Protein AF-A0A5D2FLU4-F1 (afdb_monomer)

Sequence (239 aa):
MEDLMKLFETESYKAWAALELEEEKQVKGAEITMQQAEDYFDSVIETAVDEFRRFEEEMEREAKAELSGVDDTAEKVKKIGDLMEKGANIASKLYVEAAMKSAEEMGLLSIIQKIKRKEKEMRILMVLDNSGKTTIVLKINGEDTSVISPTLGFNIKTITYQKYTLNIWDVGGQRTIRSYWRNYFEQTDGLVWVVDSSDLRRLDDCKMELDTLLKEERLSRASLLILANKQDIKGAYTS

Secondary structure (DSSP, 8-state):
-HHHHHHHHHHHHHHHHHHHHHHHHHHHHHHHHHHHHHHHHHHHHHHHHHHHHHHHHHHHHHHHHHGGG-S-HHHHHHHHHHHHHHHHHHHHHHHHHHHHHHHHHTTHHHHHHHHHHHTTEEEEEEE-SSS-HHHHHHHHTT---SS-PPPSSEEEEEEEETTEEEEEEEE---GGGGGGGGGG-TT-SEEEEEEETT-GGGHHHHHHHHHHHHT-GGGTTSEEEEEEE-TTSTTPPP-

Foldseek 3Di:
DVVVVVVVVVVVVVVVVVVVVVVVVVVVVLVVLVVVLVVVLVVLVVVLVVVLVVVVVVLVVVLVVVCVDDPPNPVSVVVSVVVVVVSVVVSVVVSVVVSVVSCVVSCVVVSVLVVCVVQQEAEEEEEAPPLCQVVVLCVLVVHDDPDDDQDDAWDWDWDDDPSHTYTYIGGGHPPVCVVCVVVRLARHQAYEYGDAQQCPVCVVVSVVSVVVVCPDPSCVNHHYDYHQPPPVDPNRDDD

Radius of gyration: 27.49 Å; Cα contacts (8 Å, |Δi|>4): 225; chains: 1; bounding box: 71×43×82 Å

Structure (mmCIF, N/CA/C/O backbone):
data_AF-A0A5D2FLU4-F1
#
_entry.id   AF-A0A5D2FLU4-F1
#
loop_
_atom_site.group_PDB
_atom_site.id
_atom_site.type_symbol
_atom_site.label_atom_id
_atom_site.label_alt_id
_atom_site.label_comp_id
_atom_site.label_asym_id
_atom_site.label_entity_id
_atom_site.label_seq_id
_atom_site.pdbx_PDB_ins_code
_atom_site.Cartn_x
_atom_site.Cartn_y
_atom_site.Cartn_z
_atom_site.occupancy
_atom_site.B_iso_or_equiv
_atom_site.auth_seq_id
_atom_site.auth_comp_id
_atom_site.auth_asym_id
_atom_site.auth_atom_id
_atom_site.pdbx_PDB_model_num
ATOM 1 N N . MET A 1 1 ? -43.628 24.025 -21.679 1.00 46.31 1 MET A N 1
ATOM 2 C CA . MET A 1 1 ? -42.237 23.527 -21.798 1.00 46.31 1 MET A CA 1
ATOM 3 C C . MET A 1 1 ? -41.359 24.162 -20.720 1.00 46.31 1 MET A C 1
ATOM 5 O O . MET A 1 1 ? -40.704 23.420 -20.007 1.00 46.31 1 MET A O 1
ATOM 9 N N . GLU A 1 2 ? -41.436 25.483 -20.510 1.00 45.19 2 GLU A N 1
ATOM 10 C CA . GLU A 1 2 ? -40.795 26.182 -19.374 1.00 45.19 2 GLU A CA 1
ATOM 11 C C . GLU A 1 2 ? -41.229 25.684 -17.987 1.00 45.19 2 GLU A C 1
ATOM 13 O O . GLU A 1 2 ? -40.371 25.420 -17.152 1.00 45.19 2 GLU A O 1
ATOM 18 N N . ASP A 1 3 ? -42.527 25.476 -17.740 1.00 44.28 3 ASP A N 1
ATOM 19 C CA . ASP A 1 3 ? -43.000 24.998 -16.424 1.00 44.28 3 ASP A CA 1
ATOM 20 C C . ASP A 1 3 ? -42.510 23.582 -16.087 1.00 44.28 3 ASP A C 1
ATOM 22 O O . ASP A 1 3 ? -42.265 23.252 -14.931 1.00 44.28 3 ASP A O 1
ATOM 26 N N . LEU A 1 4 ? -42.307 22.757 -17.116 1.00 35.59 4 LEU A N 1
ATOM 27 C CA . LEU A 1 4 ? -41.780 21.397 -16.999 1.00 35.59 4 LEU A CA 1
ATOM 28 C C . LEU A 1 4 ? -40.272 21.403 -16.702 1.00 35.59 4 LEU A C 1
ATOM 30 O O . LEU A 1 4 ? -39.806 20.584 -15.916 1.00 35.59 4 LEU A O 1
ATOM 34 N N . MET A 1 5 ? -39.524 22.358 -17.270 1.00 37.06 5 MET A N 1
ATOM 35 C CA . MET A 1 5 ? -38.108 22.569 -16.944 1.00 37.06 5 MET A CA 1
ATOM 36 C C . MET A 1 5 ? -37.920 23.106 -15.522 1.00 37.06 5 MET A C 1
ATOM 38 O O . MET A 1 5 ? -37.097 22.570 -14.784 1.00 37.06 5 MET A O 1
ATOM 42 N N . LYS A 1 6 ? -38.742 24.070 -15.086 1.00 43.22 6 LYS A N 1
ATOM 43 C CA . LYS A 1 6 ? -38.716 24.568 -13.698 1.00 43.22 6 LYS A CA 1
ATOM 44 C C . LYS A 1 6 ? -39.024 23.472 -12.681 1.00 43.22 6 LYS A C 1
ATOM 46 O O . LYS A 1 6 ? -38.393 23.416 -11.627 1.00 43.22 6 LYS A O 1
ATOM 51 N N . LEU A 1 7 ? -39.970 22.583 -12.990 1.00 43.53 7 LEU A N 1
ATOM 52 C CA . LEU A 1 7 ? -40.288 21.442 -12.131 1.00 43.53 7 LEU A CA 1
ATOM 53 C C . LEU A 1 7 ? -39.091 20.482 -12.010 1.00 43.53 7 LEU A C 1
ATOM 55 O O . LEU A 1 7 ? -38.769 20.046 -10.909 1.00 43.53 7 LEU A O 1
ATOM 59 N N . PHE A 1 8 ? -38.401 20.202 -13.120 1.00 40.06 8 PHE A N 1
ATOM 60 C CA . PHE A 1 8 ? -37.240 19.309 -13.142 1.00 40.06 8 PHE A CA 1
ATOM 61 C C . PHE A 1 8 ? -36.044 19.884 -12.368 1.00 40.06 8 PHE A C 1
ATOM 63 O O . PHE A 1 8 ? -35.400 19.165 -11.604 1.00 40.06 8 PHE A O 1
ATOM 70 N N . GLU A 1 9 ? -35.779 21.185 -12.501 1.00 43.97 9 GLU A N 1
ATOM 71 C CA . GLU A 1 9 ? -34.763 21.884 -11.703 1.00 43.97 9 GLU A CA 1
ATOM 72 C C . GLU A 1 9 ? -35.108 21.845 -10.211 1.00 43.97 9 GLU A C 1
ATOM 74 O O . GLU A 1 9 ? -34.267 21.486 -9.391 1.00 43.97 9 GLU A O 1
ATOM 79 N N . THR A 1 10 ? -36.361 22.129 -9.851 1.00 54.12 10 THR A N 1
ATOM 80 C CA . THR A 1 10 ? -36.798 22.154 -8.446 1.00 54.12 10 THR A CA 1
ATOM 81 C C . THR A 1 10 ? -36.685 20.778 -7.784 1.00 54.12 10 THR A C 1
ATOM 83 O O . THR A 1 10 ? -36.217 20.675 -6.651 1.00 54.12 10 THR A O 1
ATOM 86 N N . GLU A 1 11 ? -37.077 19.710 -8.479 1.00 50.94 11 GLU A N 1
ATOM 87 C CA . GLU A 1 11 ? -36.938 18.339 -7.971 1.00 50.94 11 GLU A CA 1
ATOM 88 C C . GLU A 1 11 ? -35.467 17.903 -7.884 1.00 50.94 11 GLU A C 1
ATOM 90 O O . GLU A 1 11 ? -35.075 17.245 -6.921 1.00 50.94 11 GLU A O 1
ATOM 95 N N . SER A 1 12 ? -34.622 18.354 -8.815 1.00 49.69 12 SER A N 1
ATOM 96 C CA . SER A 1 12 ? -33.173 18.110 -8.765 1.00 49.69 12 SER A CA 1
ATOM 97 C C . SER A 1 12 ? -32.514 18.808 -7.568 1.00 49.69 12 SER A C 1
ATOM 99 O O . SER A 1 12 ? -31.711 18.196 -6.865 1.00 49.69 12 SER A O 1
ATOM 101 N N . TYR A 1 13 ? -32.893 20.058 -7.276 1.00 51.53 13 TYR A N 1
ATOM 102 C CA . TYR A 1 13 ? -32.408 20.791 -6.100 1.00 51.53 13 TYR A CA 1
ATOM 103 C C . TYR A 1 13 ? -32.884 20.176 -4.783 1.00 51.53 13 TYR A C 1
ATOM 105 O O . TYR A 1 13 ? -32.105 20.091 -3.837 1.00 51.53 13 TYR A O 1
ATOM 113 N N . LYS A 1 14 ? -34.133 19.700 -4.709 1.00 56.12 14 LYS A N 1
ATOM 114 C CA . LYS A 1 14 ? -34.630 18.977 -3.526 1.00 56.12 14 LYS A CA 1
ATOM 115 C C . LYS A 1 14 ? -33.883 17.664 -3.305 1.00 56.12 14 LYS A C 1
ATOM 117 O O . LYS A 1 14 ? -33.557 17.350 -2.165 1.00 56.12 14 LYS A O 1
ATOM 122 N N . ALA A 1 15 ? -33.601 16.917 -4.373 1.00 54.41 15 ALA A N 1
ATOM 123 C CA . ALA A 1 15 ? -32.822 15.686 -4.292 1.00 54.41 15 ALA A CA 1
ATOM 124 C C . ALA A 1 15 ? -31.383 15.957 -3.824 1.00 54.41 15 ALA A C 1
ATOM 126 O O . ALA A 1 15 ? -30.875 15.241 -2.964 1.00 54.41 15 ALA A O 1
ATOM 127 N N . TRP A 1 16 ? -30.755 17.021 -4.332 1.00 64.38 16 TRP A N 1
ATOM 128 C CA . TRP A 1 16 ? -29.429 17.459 -3.896 1.00 64.38 16 TRP A CA 1
ATOM 129 C C . TRP A 1 16 ? -29.413 17.904 -2.424 1.00 64.38 16 TRP A C 1
ATOM 131 O O . TRP A 1 16 ? -28.587 17.421 -1.659 1.00 64.38 16 TRP A O 1
ATOM 141 N N . ALA A 1 17 ? -30.373 18.726 -1.995 1.00 54.03 17 ALA A N 1
ATOM 142 C CA . ALA A 1 17 ? -30.476 19.170 -0.604 1.00 54.03 17 ALA A CA 1
ATOM 143 C C . ALA A 1 17 ? -30.778 18.011 0.364 1.00 54.03 17 ALA A C 1
ATOM 145 O O . ALA A 1 17 ? -30.296 17.999 1.493 1.00 54.03 17 ALA A O 1
ATOM 146 N N . ALA A 1 18 ? -31.564 17.016 -0.062 1.00 63.22 18 ALA A N 1
ATOM 147 C CA . ALA A 1 18 ? -31.812 15.811 0.727 1.00 63.22 18 ALA A CA 1
ATOM 148 C C . ALA A 1 18 ? -30.540 14.962 0.889 1.00 63.22 18 ALA A C 1
ATOM 150 O O . ALA A 1 18 ? -30.271 14.492 1.993 1.00 63.22 18 ALA A O 1
ATOM 151 N N . LEU A 1 19 ? -29.750 14.820 -0.182 1.00 61.25 19 LEU A N 1
ATOM 152 C CA . LEU A 1 19 ? -28.436 14.172 -0.151 1.00 61.25 19 LEU A CA 1
ATOM 153 C C . LEU A 1 19 ? -27.467 14.903 0.788 1.00 61.25 19 LEU A C 1
ATOM 155 O O . LEU A 1 19 ? -26.829 14.258 1.611 1.00 61.25 19 LEU A O 1
ATOM 159 N N . GLU A 1 20 ? -27.399 16.231 0.719 1.00 58.41 20 GLU A N 1
ATOM 160 C CA . GLU A 1 20 ? -26.521 17.050 1.568 1.00 58.41 20 GLU A CA 1
ATOM 161 C C . GLU A 1 20 ? -26.928 16.977 3.054 1.00 58.41 20 GLU A C 1
ATOM 163 O O . GLU A 1 20 ? -26.089 16.809 3.939 1.00 58.41 20 GLU A O 1
ATOM 168 N N . LEU A 1 21 ? -28.233 16.983 3.345 1.00 65.81 21 LEU A N 1
ATOM 169 C CA . LEU A 1 21 ? -28.754 16.807 4.704 1.00 65.81 21 LEU A CA 1
ATOM 170 C C . LEU A 1 21 ? -28.481 15.396 5.259 1.00 65.81 21 LEU A C 1
ATOM 172 O O . LEU A 1 21 ? -28.250 15.212 6.458 1.00 65.81 21 LEU A O 1
ATOM 176 N N . GLU A 1 22 ? -28.544 14.375 4.405 1.00 67.62 22 GLU A N 1
ATOM 177 C CA . GLU A 1 22 ? -28.181 13.003 4.762 1.00 67.62 22 GLU A CA 1
ATOM 178 C C . GLU A 1 22 ? -26.666 12.873 4.984 1.00 67.62 22 GLU A C 1
ATOM 180 O O . GLU A 1 22 ? -26.233 12.201 5.925 1.00 67.62 22 GLU A O 1
ATOM 185 N N . GLU A 1 23 ? -25.859 13.593 4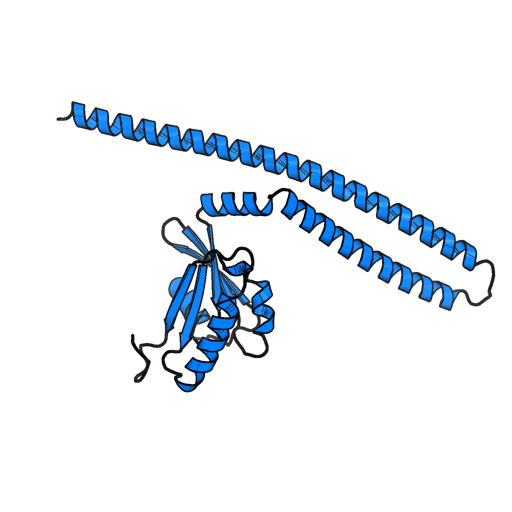.201 1.00 57.50 23 GLU A N 1
ATOM 186 C CA . GLU A 1 23 ? -24.419 13.708 4.402 1.00 57.50 23 GLU A CA 1
ATOM 187 C C . GLU A 1 23 ? -24.080 14.352 5.749 1.00 57.50 23 GLU A C 1
ATOM 189 O O . GLU A 1 23 ? -23.295 13.755 6.491 1.00 57.50 23 GLU A O 1
ATOM 194 N N . GLU A 1 24 ? -24.700 15.480 6.109 1.00 61.94 24 GLU A N 1
ATOM 195 C CA . GLU A 1 24 ? -24.499 16.148 7.405 1.00 61.94 24 GLU A CA 1
ATOM 196 C C . GLU A 1 24 ? -24.866 15.248 8.589 1.00 61.94 24 GLU A C 1
ATOM 198 O O . GLU A 1 24 ? -24.135 15.179 9.581 1.00 61.94 24 GLU A O 1
ATOM 203 N N . LYS A 1 25 ? -25.991 14.526 8.503 1.00 70.06 25 LYS A N 1
ATOM 204 C CA . LYS A 1 25 ? -26.409 13.591 9.561 1.00 70.06 25 LYS A CA 1
ATOM 205 C C . LYS A 1 25 ? -25.410 12.456 9.742 1.00 70.06 25 LYS A C 1
ATOM 207 O O . LYS A 1 25 ? -25.127 12.065 10.873 1.00 70.06 25 LYS A O 1
ATOM 212 N N . GLN A 1 26 ? -24.867 11.937 8.645 1.00 57.12 26 GLN A N 1
ATOM 213 C CA . GLN A 1 26 ? -23.834 10.909 8.706 1.00 57.12 26 GLN A CA 1
ATOM 214 C C . GLN A 1 26 ? -22.512 11.443 9.266 1.00 57.12 26 GLN A C 1
ATOM 216 O O . GLN A 1 26 ? -21.862 10.722 10.018 1.00 57.12 26 GLN A O 1
ATOM 221 N N . VAL A 1 27 ? -22.120 12.678 8.929 1.00 53.47 27 VAL A N 1
ATOM 222 C CA . VAL A 1 27 ? -20.912 13.320 9.482 1.00 53.47 27 VAL A CA 1
ATOM 223 C C . VAL A 1 27 ? -21.054 13.503 10.990 1.00 53.47 27 VAL A C 1
ATOM 225 O O . VAL A 1 27 ? -20.210 13.013 11.730 1.00 53.47 27 VAL A O 1
ATOM 228 N N . LYS A 1 28 ? -22.171 14.066 11.464 1.00 64.06 28 LYS A N 1
ATOM 229 C CA . LYS A 1 28 ? -22.439 14.198 12.908 1.00 64.06 28 LYS A CA 1
ATOM 230 C C . LYS A 1 28 ? -22.475 12.852 13.629 1.00 64.06 28 LYS A C 1
ATOM 232 O O . LYS A 1 28 ? -21.981 12.730 14.744 1.00 64.06 28 LYS A O 1
ATOM 237 N N . GLY A 1 29 ? -23.049 11.825 13.002 1.00 63.09 29 GLY A N 1
ATOM 238 C CA . GLY A 1 29 ? -23.025 10.466 13.546 1.00 63.09 29 GLY A CA 1
ATOM 239 C C . GLY A 1 29 ? -21.603 9.910 13.676 1.00 63.09 29 GLY A C 1
ATOM 240 O O . GLY A 1 29 ? -21.279 9.272 14.678 1.00 63.09 29 GLY A O 1
ATOM 241 N N . ALA A 1 30 ? -20.741 10.181 12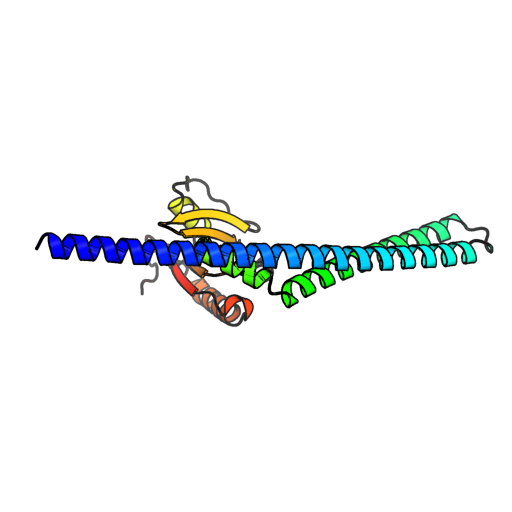.694 1.00 51.16 30 ALA A N 1
ATOM 242 C CA . ALA A 1 30 ? -19.337 9.787 12.728 1.00 51.16 30 ALA A CA 1
ATOM 243 C C . ALA A 1 30 ? -18.543 10.561 13.792 1.00 51.16 30 ALA A C 1
ATOM 245 O O . ALA A 1 30 ? -17.788 9.932 14.524 1.00 51.16 30 ALA A O 1
ATOM 246 N N . GLU A 1 31 ? -18.768 11.870 13.940 1.00 55.91 31 GLU A N 1
ATOM 247 C CA . GLU A 1 31 ? -18.153 12.702 14.989 1.00 55.91 31 GLU A CA 1
ATOM 248 C C . GLU A 1 31 ? -18.496 12.188 16.392 1.00 55.91 31 GLU A C 1
ATOM 250 O O . GLU A 1 31 ? -17.606 11.997 17.213 1.00 55.91 31 GLU A O 1
ATOM 255 N N . ILE A 1 32 ? -19.771 11.874 16.653 1.00 67.12 32 ILE A N 1
ATOM 256 C CA . ILE A 1 32 ? -20.202 11.297 17.939 1.00 67.12 32 ILE A CA 1
ATOM 257 C C . ILE A 1 32 ? -19.525 9.945 18.186 1.00 67.12 32 ILE A C 1
ATOM 259 O O . ILE A 1 32 ? -19.081 9.667 19.296 1.00 67.12 32 ILE A O 1
ATOM 263 N N . THR A 1 33 ? -19.430 9.106 17.152 1.00 60.25 33 THR A N 1
ATOM 264 C CA . THR A 1 33 ? -18.782 7.793 17.271 1.00 60.25 33 THR A CA 1
ATOM 265 C C . THR A 1 33 ? -17.275 7.931 17.513 1.00 60.25 33 THR A C 1
ATOM 267 O O . THR A 1 33 ? -16.711 7.159 18.281 1.00 60.25 33 THR A O 1
ATOM 270 N N . MET A 1 34 ? -16.622 8.921 16.893 1.00 51.69 34 MET A N 1
ATOM 271 C CA . MET A 1 34 ? -15.213 9.238 17.139 1.00 51.69 34 MET A CA 1
ATOM 272 C C . MET A 1 34 ? -14.992 9.732 18.567 1.00 51.69 34 MET A C 1
ATOM 274 O O . MET A 1 34 ? -14.084 9.233 19.220 1.00 51.69 34 MET A O 1
ATOM 278 N N . GLN A 1 35 ? -15.851 10.620 19.075 1.00 65.62 35 GLN A N 1
ATOM 279 C CA . GLN A 1 35 ? -15.750 11.109 20.451 1.00 65.62 35 GLN A CA 1
ATOM 280 C C . GLN A 1 35 ? -15.905 9.973 21.469 1.00 65.62 35 GLN A C 1
ATOM 282 O O . GLN A 1 35 ? -15.102 9.840 22.382 1.00 65.62 35 GLN A O 1
ATOM 287 N N . GLN A 1 36 ? -16.898 9.099 21.279 1.00 64.12 36 GLN A N 1
ATOM 288 C CA . GLN A 1 36 ? -17.090 7.931 22.146 1.00 64.12 36 GLN A CA 1
ATOM 289 C C . GLN A 1 36 ? -15.895 6.977 22.118 1.00 64.12 36 GLN A C 1
ATOM 291 O O . GLN A 1 36 ? -15.609 6.312 23.113 1.00 64.12 36 GLN A O 1
ATOM 296 N N . ALA A 1 37 ? -15.213 6.887 20.978 1.00 53.56 37 ALA A N 1
ATOM 297 C CA . ALA A 1 37 ? -14.016 6.083 20.876 1.00 53.56 37 ALA A CA 1
ATOM 298 C C . ALA A 1 37 ? -12.816 6.744 21.561 1.00 53.56 37 ALA A C 1
ATOM 300 O O . ALA A 1 37 ? -12.091 6.038 22.250 1.00 53.56 37 ALA A O 1
ATOM 301 N N . GLU A 1 38 ? -12.622 8.060 21.421 1.00 55.12 38 GLU A N 1
ATOM 302 C CA . GLU A 1 38 ? -11.607 8.811 22.178 1.00 55.12 38 GLU A CA 1
ATOM 303 C C . GLU A 1 38 ? -11.789 8.617 23.686 1.00 55.12 38 GLU A C 1
ATOM 305 O O . GLU A 1 38 ? -10.848 8.202 24.358 1.00 55.12 38 GLU A O 1
ATOM 310 N N . ASP A 1 39 ? -13.015 8.779 24.190 1.00 67.75 39 ASP A N 1
ATOM 311 C CA . ASP A 1 39 ? -13.325 8.599 25.612 1.00 67.75 39 ASP A CA 1
ATOM 312 C C . ASP A 1 39 ? -12.995 7.171 26.097 1.00 67.75 39 ASP A C 1
ATOM 314 O O . ASP A 1 39 ? -12.497 6.963 27.206 1.00 67.75 39 ASP A O 1
ATOM 318 N N . TYR A 1 40 ? -13.253 6.159 25.262 1.00 62.75 40 TYR A N 1
ATOM 319 C CA . TYR A 1 40 ? -12.884 4.782 25.579 1.00 62.75 40 TYR A CA 1
ATOM 320 C C . TYR A 1 40 ? -11.368 4.561 25.538 1.00 62.75 40 TYR A C 1
ATOM 322 O O . TYR A 1 40 ? -10.827 3.870 26.405 1.00 62.75 40 TYR A O 1
ATOM 330 N N . PHE A 1 41 ? -10.673 5.119 24.541 1.00 54.56 41 PHE A N 1
ATOM 331 C CA . PHE A 1 41 ? -9.218 5.025 24.456 1.00 54.56 41 PHE A CA 1
ATOM 332 C C . PHE A 1 41 ? -8.572 5.627 25.693 1.00 54.56 41 PHE A C 1
ATOM 334 O O . PHE A 1 41 ? -7.752 4.952 26.309 1.00 54.56 41 PHE A O 1
ATOM 341 N N . ASP A 1 42 ? -8.986 6.823 26.100 1.00 58.72 42 ASP A N 1
ATOM 342 C CA . ASP A 1 42 ? -8.472 7.477 27.302 1.00 58.72 42 ASP A CA 1
ATOM 343 C C . ASP A 1 42 ? -8.664 6.596 28.548 1.00 58.72 42 ASP A C 1
ATOM 345 O O . ASP A 1 42 ? -7.736 6.441 29.343 1.00 58.72 42 ASP A O 1
ATOM 349 N N . SER A 1 43 ? -9.807 5.910 28.671 1.00 67.88 43 SER A N 1
ATOM 350 C CA . SER A 1 43 ? -10.068 4.974 29.774 1.00 67.88 43 SER A CA 1
ATOM 351 C C . SER A 1 43 ? -9.154 3.737 29.769 1.00 67.88 43 SER A C 1
ATOM 353 O O . SER A 1 43 ? -8.664 3.312 30.823 1.00 67.88 43 SER A O 1
ATOM 355 N N . VAL A 1 44 ? -8.897 3.141 28.600 1.00 55.97 44 VAL A N 1
ATOM 356 C CA . VAL A 1 44 ? -7.981 1.991 28.477 1.00 55.97 44 VAL A CA 1
ATOM 357 C C . VAL A 1 44 ? -6.539 2.404 28.751 1.00 55.97 44 VAL A C 1
ATOM 359 O O . VAL A 1 44 ? -5.810 1.685 29.436 1.00 55.97 44 VAL A O 1
ATOM 362 N N . ILE A 1 45 ? -6.144 3.573 28.246 1.00 54.06 45 ILE A N 1
ATOM 363 C CA . ILE A 1 45 ? -4.838 4.189 28.479 1.00 54.06 45 ILE A CA 1
ATOM 364 C C . ILE A 1 45 ? -4.613 4.392 29.980 1.00 54.06 45 ILE A C 1
ATOM 366 O O . ILE A 1 45 ? -3.596 3.947 30.513 1.00 54.06 45 ILE A O 1
ATOM 370 N N . GLU A 1 46 ? -5.580 4.993 30.671 1.00 67.31 46 GLU A N 1
ATOM 371 C CA . GLU A 1 46 ? -5.517 5.228 32.114 1.00 67.31 46 GLU A CA 1
ATOM 372 C C . GLU A 1 46 ? -5.381 3.912 32.894 1.00 67.31 46 GLU A C 1
ATOM 374 O O . GLU A 1 46 ? -4.494 3.777 33.739 1.00 67.31 46 GLU A O 1
ATOM 379 N N . THR A 1 47 ? -6.177 2.899 32.536 1.00 65.12 47 THR A N 1
ATOM 380 C CA . THR A 1 47 ? -6.132 1.574 33.177 1.00 65.12 47 THR A CA 1
ATOM 381 C C . THR A 1 47 ? -4.761 0.912 33.028 1.00 65.12 47 THR A C 1
ATOM 383 O O . THR A 1 47 ? -4.200 0.403 33.999 1.00 65.12 47 THR A O 1
ATOM 386 N N . ALA A 1 48 ? -4.189 0.932 31.826 1.00 54.16 48 ALA A N 1
ATOM 387 C CA . ALA A 1 48 ? -2.914 0.275 31.566 1.00 54.16 48 ALA A CA 1
ATOM 388 C C . ALA A 1 48 ? -1.719 1.035 32.176 1.00 54.16 48 ALA A C 1
ATOM 390 O O . ALA A 1 48 ? -0.757 0.411 32.629 1.00 54.16 48 ALA A O 1
ATOM 391 N N . VAL A 1 49 ? -1.786 2.370 32.256 1.00 61.75 49 VAL A N 1
ATOM 392 C CA . VAL A 1 49 ? -0.806 3.185 32.999 1.00 61.75 49 VAL A CA 1
ATOM 393 C C . VAL A 1 49 ? -0.839 2.851 34.493 1.00 61.75 49 VAL A C 1
ATOM 395 O O . VAL A 1 49 ? 0.215 2.729 35.122 1.00 61.75 49 VAL A O 1
ATOM 398 N N . ASP A 1 50 ? -2.028 2.665 35.063 1.00 70.38 50 ASP A N 1
ATOM 399 C CA . ASP A 1 50 ? -2.187 2.297 36.470 1.00 70.38 50 ASP A CA 1
ATOM 400 C C . ASP A 1 50 ? -1.681 0.881 36.777 1.00 70.38 50 ASP A C 1
ATOM 402 O O . ASP A 1 50 ? -1.035 0.670 37.808 1.00 70.38 50 ASP A O 1
ATOM 406 N N . GLU A 1 51 ? -1.922 -0.090 35.893 1.00 62.78 51 GLU A N 1
ATOM 407 C CA . GLU A 1 51 ? -1.358 -1.440 36.019 1.00 62.78 51 GLU A CA 1
ATOM 408 C C . GLU A 1 51 ? 0.173 -1.427 35.963 1.00 62.78 51 GLU A C 1
ATOM 410 O O . GLU A 1 51 ? 0.828 -2.084 36.777 1.00 62.78 51 GLU A O 1
ATOM 415 N N . PHE A 1 52 ? 0.752 -0.633 35.060 1.00 59.88 52 PHE A N 1
ATOM 416 C CA . PHE A 1 52 ? 2.201 -0.502 34.949 1.00 59.88 52 PHE A CA 1
ATOM 417 C C . PHE A 1 52 ? 2.823 0.120 36.202 1.00 59.88 52 PHE A C 1
ATOM 419 O O . PHE A 1 52 ? 3.802 -0.406 36.730 1.00 59.88 52 PHE A O 1
ATOM 426 N N . ARG A 1 53 ? 2.211 1.184 36.737 1.00 68.94 53 ARG A N 1
ATOM 427 C CA . ARG A 1 53 ? 2.668 1.819 37.982 1.00 68.94 53 ARG A CA 1
ATOM 428 C C . ARG A 1 53 ? 2.707 0.819 39.142 1.00 68.94 53 ARG A C 1
ATOM 430 O O . ARG A 1 53 ? 3.678 0.780 39.890 1.00 68.94 53 ARG A O 1
ATOM 437 N N . ARG A 1 54 ? 1.676 -0.024 39.276 1.00 71.38 54 ARG A N 1
ATOM 438 C CA . ARG A 1 54 ? 1.624 -1.063 40.324 1.00 71.38 54 ARG A CA 1
ATOM 439 C C . ARG A 1 54 ? 2.734 -2.098 40.168 1.00 71.38 54 ARG A C 1
ATOM 441 O O . ARG A 1 54 ? 3.314 -2.519 41.166 1.00 71.38 54 ARG A O 1
ATOM 448 N N . PHE A 1 55 ? 3.031 -2.488 38.933 1.00 66.19 55 PHE A N 1
ATOM 449 C CA . PHE A 1 55 ? 4.117 -3.415 38.634 1.00 66.19 55 PHE A CA 1
ATOM 450 C C . PHE A 1 55 ? 5.494 -2.825 38.988 1.00 66.19 55 PHE A C 1
ATOM 452 O O . PHE A 1 55 ? 6.312 -3.513 39.599 1.00 66.19 55 PHE A O 1
ATOM 459 N N . GLU A 1 56 ? 5.743 -1.548 38.673 1.00 61.44 56 GLU A N 1
ATOM 460 C CA . GLU A 1 56 ? 6.980 -0.855 39.070 1.00 61.44 56 GLU A CA 1
ATOM 461 C C . GLU A 1 56 ? 7.153 -0.816 40.596 1.00 61.44 56 GLU A C 1
ATOM 463 O O . GLU A 1 56 ? 8.220 -1.161 41.110 1.00 61.44 56 GLU A O 1
ATOM 468 N N . GLU A 1 57 ? 6.092 -0.471 41.334 1.00 73.50 57 GLU A N 1
ATOM 469 C CA . GLU A 1 57 ? 6.110 -0.425 42.802 1.00 73.50 57 GLU A CA 1
ATOM 470 C C . GLU A 1 57 ? 6.395 -1.797 43.443 1.00 73.50 57 GLU A C 1
ATOM 472 O O . GLU A 1 57 ? 7.055 -1.881 44.486 1.00 73.50 57 GLU A O 1
ATOM 477 N N . GLU A 1 58 ? 5.892 -2.883 42.850 1.00 69.75 58 GLU A N 1
ATOM 478 C CA . GLU A 1 58 ? 6.138 -4.253 43.312 1.00 69.75 58 GLU A CA 1
ATOM 479 C C . GLU A 1 58 ? 7.591 -4.677 43.063 1.00 69.75 58 GLU A C 1
ATOM 481 O O . GLU A 1 58 ? 8.263 -5.156 43.980 1.00 69.75 58 GLU A O 1
ATOM 486 N N . MET A 1 59 ? 8.113 -4.390 41.871 1.00 62.81 59 MET A N 1
ATOM 487 C CA . MET A 1 59 ? 9.502 -4.663 41.496 1.00 62.81 59 MET A CA 1
ATOM 488 C C . MET A 1 59 ? 10.513 -3.895 42.359 1.00 62.81 59 MET A C 1
ATOM 490 O O . MET A 1 59 ? 11.506 -4.471 42.812 1.00 62.81 59 MET A O 1
ATOM 494 N N . GLU A 1 60 ? 10.280 -2.606 42.632 1.00 65.06 60 GLU A N 1
ATOM 495 C CA . GLU A 1 60 ? 11.146 -1.823 43.525 1.00 65.06 60 GLU A CA 1
ATOM 496 C C . GLU A 1 60 ? 11.154 -2.380 44.953 1.00 65.06 60 GLU A C 1
ATOM 498 O O . GLU A 1 60 ? 12.195 -2.393 45.623 1.00 65.06 60 GLU A O 1
ATOM 503 N N . ARG A 1 61 ? 10.001 -2.864 45.430 1.00 72.94 61 ARG A N 1
ATOM 504 C CA . ARG A 1 61 ? 9.879 -3.485 46.752 1.00 72.94 61 ARG A CA 1
ATOM 505 C C . ARG A 1 61 ? 10.709 -4.763 46.840 1.00 72.94 61 ARG A C 1
ATOM 507 O O . ARG A 1 61 ? 11.431 -4.934 47.825 1.00 72.94 61 ARG A O 1
ATOM 514 N N . GLU A 1 62 ? 10.637 -5.625 45.828 1.00 65.31 62 GLU A N 1
ATOM 515 C CA . GLU A 1 62 ? 11.434 -6.856 45.747 1.00 65.31 62 GLU A CA 1
ATOM 516 C C . GLU A 1 62 ? 12.935 -6.553 45.657 1.00 65.31 62 GLU A C 1
ATOM 518 O O . GLU A 1 62 ? 13.726 -7.078 46.444 1.00 65.31 62 GLU A O 1
ATOM 523 N N . ALA A 1 63 ? 13.326 -5.612 44.793 1.00 61.41 63 ALA A N 1
ATOM 524 C CA . ALA A 1 63 ? 14.710 -5.165 44.654 1.00 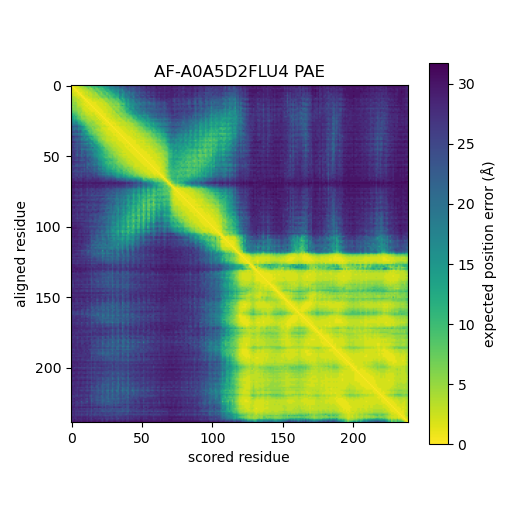61.41 63 ALA A CA 1
ATOM 525 C C . ALA A 1 63 ? 15.291 -4.634 45.979 1.00 61.41 63 ALA A C 1
ATOM 527 O O . ALA A 1 63 ? 16.424 -4.952 46.352 1.00 61.41 63 ALA A O 1
ATOM 528 N N . LYS A 1 64 ? 14.507 -3.849 46.729 1.00 63.66 64 LYS A N 1
ATOM 529 C CA . LYS A 1 64 ? 14.915 -3.295 48.028 1.00 63.66 64 LYS A CA 1
ATOM 530 C C . LYS A 1 64 ? 15.019 -4.365 49.119 1.00 63.66 64 LYS A C 1
ATOM 532 O O . LYS A 1 64 ? 15.876 -4.243 49.994 1.00 63.66 64 LYS A O 1
ATOM 537 N N . ALA A 1 65 ? 14.188 -5.407 49.062 1.00 66.38 65 ALA A N 1
ATOM 538 C CA . ALA A 1 65 ? 14.248 -6.546 49.977 1.00 66.38 65 ALA A CA 1
ATOM 539 C C . ALA A 1 65 ? 15.479 -7.443 49.727 1.00 66.38 65 ALA A C 1
ATOM 541 O O . ALA A 1 65 ? 16.062 -7.959 50.677 1.00 66.38 65 ALA A O 1
ATOM 542 N N . GLU A 1 66 ? 15.929 -7.588 48.476 1.00 58.25 66 GLU A N 1
ATOM 543 C CA . GLU A 1 66 ? 17.129 -8.370 48.126 1.00 58.25 66 GLU A CA 1
ATOM 544 C C . GLU A 1 66 ? 18.464 -7.624 48.352 1.00 58.25 66 GLU A C 1
ATOM 546 O O . GLU A 1 66 ? 19.534 -8.247 48.471 1.00 58.25 66 GLU A O 1
ATOM 551 N N . LEU A 1 67 ? 18.434 -6.286 48.418 1.00 57.03 67 LEU A N 1
ATOM 552 C CA . LEU A 1 67 ? 19.623 -5.448 48.624 1.00 57.03 67 LEU A CA 1
ATOM 553 C C . LEU A 1 67 ? 20.130 -5.427 50.076 1.00 57.03 67 LEU A C 1
ATOM 555 O O . LEU A 1 67 ? 21.283 -5.069 50.302 1.00 57.03 67 LEU A O 1
ATOM 559 N N . SER A 1 68 ? 19.332 -5.842 51.065 1.00 57.31 68 SER A N 1
ATOM 560 C CA . SER A 1 68 ? 19.715 -5.781 52.486 1.00 57.31 68 SER A CA 1
ATOM 561 C C . SER A 1 68 ? 20.694 -6.878 52.941 1.00 57.31 68 SER A C 1
ATOM 563 O O . SER A 1 68 ? 20.923 -7.016 54.141 1.00 57.31 68 SER A O 1
ATOM 565 N N . GLY A 1 69 ? 21.242 -7.687 52.021 1.00 59.66 69 GLY A N 1
ATOM 566 C CA . GLY A 1 69 ? 21.960 -8.922 52.365 1.00 59.66 69 GLY A CA 1
ATOM 567 C C . GLY A 1 69 ? 23.384 -9.137 51.830 1.00 59.66 69 GLY A C 1
ATOM 568 O O . GLY A 1 69 ? 23.994 -10.109 52.262 1.00 59.66 69 GLY A O 1
ATOM 569 N N . VAL A 1 70 ? 23.943 -8.340 50.902 1.00 52.22 70 VAL A N 1
ATOM 570 C CA . VAL A 1 70 ? 25.285 -8.637 50.325 1.00 52.22 70 VAL A CA 1
ATOM 571 C C . VAL A 1 70 ? 26.030 -7.375 49.866 1.00 52.22 70 VAL A C 1
ATOM 573 O O . VAL A 1 70 ? 25.428 -6.511 49.239 1.00 52.22 70 VAL A O 1
ATOM 576 N N . ASP A 1 71 ? 27.344 -7.353 50.111 1.00 57.12 71 ASP A N 1
ATOM 577 C CA . ASP A 1 71 ? 28.345 -6.284 49.901 1.00 57.12 71 ASP A CA 1
ATOM 578 C C . ASP A 1 71 ? 28.732 -5.998 48.424 1.00 57.12 71 ASP A C 1
ATOM 580 O O . ASP A 1 71 ? 29.727 -5.331 48.160 1.00 57.12 71 ASP A O 1
ATOM 584 N N . ASP A 1 72 ? 27.964 -6.497 47.444 1.00 63.97 72 ASP A N 1
ATOM 585 C CA . ASP A 1 72 ? 28.226 -6.290 46.005 1.00 63.97 72 ASP A CA 1
ATOM 586 C C . ASP A 1 72 ? 27.064 -5.552 45.322 1.00 63.97 72 ASP A C 1
ATOM 588 O O . ASP A 1 72 ? 26.295 -6.064 44.500 1.00 63.97 72 ASP A O 1
ATOM 592 N N . THR A 1 73 ? 26.878 -4.319 45.785 1.00 61.03 73 THR A N 1
ATOM 593 C CA . THR A 1 73 ? 25.735 -3.452 45.483 1.00 61.03 73 THR A CA 1
ATOM 594 C C . THR A 1 73 ? 25.667 -3.062 44.002 1.00 61.03 73 THR A C 1
ATOM 596 O O . THR A 1 73 ? 24.577 -2.906 43.459 1.00 61.03 73 THR A O 1
ATOM 599 N N . ALA A 1 74 ? 26.807 -2.934 43.315 1.00 61.25 74 ALA A N 1
ATOM 600 C CA . ALA A 1 74 ? 26.858 -2.422 41.942 1.00 61.25 74 ALA A CA 1
ATOM 601 C C . ALA A 1 74 ? 26.359 -3.436 40.897 1.00 61.25 74 ALA A C 1
ATOM 603 O O . ALA A 1 74 ? 25.600 -3.075 39.995 1.00 61.25 74 ALA A O 1
ATOM 604 N N . GLU A 1 75 ? 26.743 -4.709 41.021 1.00 62.66 75 GLU A N 1
ATOM 605 C CA . GLU A 1 75 ? 26.347 -5.751 40.066 1.00 62.66 75 GLU A CA 1
ATOM 606 C C . GLU A 1 75 ? 24.863 -6.121 40.211 1.00 62.66 75 GLU A C 1
ATOM 608 O O . GLU A 1 75 ? 24.161 -6.322 39.215 1.00 62.66 75 GLU A O 1
ATOM 613 N N . LYS A 1 76 ? 24.341 -6.083 41.445 1.00 61.81 76 LYS A N 1
ATOM 614 C CA . LYS A 1 76 ? 22.902 -6.210 41.715 1.00 61.81 76 LYS A CA 1
ATOM 615 C C . LYS A 1 76 ? 22.098 -5.050 41.128 1.00 61.81 76 LYS A C 1
ATOM 617 O O . LYS A 1 76 ? 21.114 -5.300 40.438 1.00 61.81 76 LYS A O 1
ATOM 622 N N . VAL A 1 77 ? 22.534 -3.803 41.338 1.00 58.78 77 VAL A N 1
ATOM 623 C CA . VAL A 1 77 ? 21.870 -2.607 40.778 1.00 58.78 77 VAL A CA 1
ATOM 624 C C . VAL A 1 77 ? 21.824 -2.662 39.251 1.00 58.78 77 VAL A C 1
ATOM 626 O O . VAL A 1 77 ? 20.783 -2.378 38.663 1.00 58.78 77 VAL A O 1
ATOM 629 N N . LYS A 1 78 ? 22.907 -3.101 38.599 1.00 68.31 78 LYS A N 1
ATOM 630 C CA . LYS A 1 78 ? 22.932 -3.276 37.141 1.00 68.31 78 LYS A CA 1
ATOM 631 C C . LYS A 1 78 ? 21.925 -4.328 36.667 1.00 68.31 78 LYS A C 1
ATOM 633 O O . LYS A 1 78 ? 21.168 -4.074 35.737 1.00 68.31 78 LYS A O 1
ATOM 638 N N . LYS A 1 79 ? 21.872 -5.486 37.332 1.00 66.44 79 LYS A N 1
ATOM 639 C CA . LYS A 1 79 ? 20.940 -6.569 36.984 1.00 66.44 79 LYS A CA 1
ATOM 640 C C . LYS A 1 79 ? 19.473 -6.167 37.180 1.00 66.44 79 LYS A C 1
ATOM 642 O O . LYS A 1 79 ? 18.625 -6.570 36.388 1.00 66.44 79 LYS A O 1
ATOM 647 N N . ILE A 1 80 ? 19.189 -5.360 38.204 1.00 61.72 80 ILE A N 1
ATOM 648 C CA . ILE A 1 80 ? 17.869 -4.761 38.445 1.00 61.72 80 ILE A CA 1
ATOM 649 C C . ILE A 1 80 ? 17.521 -3.765 37.330 1.00 61.72 80 ILE A C 1
ATOM 651 O O . ILE A 1 80 ? 16.420 -3.831 36.790 1.00 61.72 80 ILE A O 1
ATOM 655 N N . GLY A 1 81 ? 18.464 -2.909 36.922 1.00 60.50 81 GLY A N 1
ATOM 656 C CA . GLY A 1 81 ? 18.279 -1.990 35.793 1.00 60.50 81 GLY A CA 1
ATOM 657 C C . GLY A 1 81 ? 17.962 -2.714 34.479 1.00 60.50 81 GLY A C 1
ATOM 658 O O . GLY A 1 81 ? 16.992 -2.370 33.807 1.00 60.50 81 GLY A O 1
ATOM 659 N N . ASP A 1 82 ? 18.701 -3.782 34.161 1.00 69.94 82 ASP A N 1
ATOM 660 C CA . ASP A 1 82 ? 18.464 -4.600 32.961 1.00 69.94 82 ASP A CA 1
ATOM 661 C C . ASP A 1 82 ? 17.083 -5.293 32.988 1.00 69.94 82 ASP A C 1
ATOM 663 O O . ASP A 1 82 ? 16.473 -5.538 31.942 1.00 69.94 82 ASP A O 1
ATOM 667 N N . LEU A 1 83 ? 16.587 -5.652 34.178 1.00 63.00 83 LEU A N 1
ATOM 668 C CA . LEU A 1 83 ? 15.248 -6.220 34.365 1.00 63.00 83 LEU A CA 1
ATOM 669 C C . LEU A 1 83 ? 14.154 -5.157 34.217 1.00 63.00 83 LEU A C 1
ATOM 671 O O . LEU A 1 83 ? 13.153 -5.431 33.556 1.00 63.00 83 LEU A O 1
ATOM 675 N N . MET A 1 84 ? 14.361 -3.952 34.757 1.00 58.38 84 MET A N 1
ATOM 676 C CA . MET A 1 84 ? 13.444 -2.819 34.583 1.00 58.38 84 MET A CA 1
ATOM 677 C C . MET A 1 84 ? 13.301 -2.437 33.110 1.00 58.38 84 MET A C 1
ATOM 679 O O . MET A 1 84 ? 12.184 -2.313 32.614 1.00 58.38 84 MET A O 1
ATOM 683 N N . GLU A 1 85 ? 14.411 -2.327 32.377 1.00 64.62 85 GLU A N 1
ATOM 684 C CA . GLU A 1 85 ? 14.385 -1.985 30.951 1.00 64.62 85 GLU A CA 1
ATOM 685 C C . GLU A 1 85 ? 13.637 -3.049 30.129 1.00 64.62 85 GLU A C 1
ATOM 687 O O . GLU A 1 85 ? 12.857 -2.733 29.225 1.00 64.62 85 GLU A O 1
ATOM 692 N N . LYS A 1 86 ? 13.805 -4.333 30.469 1.00 66.50 86 LYS A N 1
ATOM 693 C CA . LYS A 1 86 ? 13.040 -5.423 29.845 1.00 66.50 86 LYS A CA 1
ATOM 694 C C . LYS A 1 86 ? 11.554 -5.367 30.199 1.00 66.50 86 LYS A C 1
ATOM 696 O O . LYS A 1 86 ? 10.730 -5.557 29.307 1.00 66.50 86 LYS A O 1
ATOM 701 N N . GLY A 1 87 ? 11.215 -5.095 31.458 1.00 57.94 87 GLY A N 1
ATOM 702 C CA . GLY A 1 87 ? 9.834 -4.948 31.922 1.00 57.94 87 GLY A CA 1
ATOM 703 C C . GLY A 1 87 ? 9.109 -3.795 31.227 1.00 57.94 87 GLY A C 1
ATOM 704 O O . GLY A 1 87 ? 8.029 -3.996 30.673 1.00 57.94 87 GLY A O 1
ATOM 705 N N . ALA A 1 88 ? 9.748 -2.626 31.150 1.00 59.25 88 ALA A N 1
ATOM 706 C CA . ALA A 1 88 ? 9.223 -1.447 30.463 1.00 59.25 88 ALA A CA 1
ATOM 707 C C . ALA A 1 88 ? 8.982 -1.702 28.964 1.00 59.25 88 ALA A C 1
ATOM 709 O O . ALA A 1 88 ? 7.931 -1.347 28.429 1.00 59.25 88 ALA A O 1
ATOM 710 N N . ASN A 1 89 ? 9.910 -2.387 28.287 1.00 58.78 89 ASN A N 1
ATOM 711 C CA . ASN A 1 89 ? 9.752 -2.750 26.876 1.00 58.78 89 ASN A CA 1
ATOM 712 C C . ASN A 1 89 ? 8.587 -3.728 26.637 1.00 58.78 89 ASN A C 1
ATOM 714 O O . ASN A 1 89 ? 7.859 -3.596 25.651 1.00 58.78 89 ASN A O 1
ATOM 718 N N . ILE A 1 90 ? 8.388 -4.706 27.528 1.00 63.91 90 ILE A N 1
ATOM 719 C CA . ILE A 1 90 ? 7.266 -5.655 27.439 1.00 63.91 90 ILE A CA 1
ATOM 720 C C . ILE A 1 90 ? 5.937 -4.934 27.680 1.00 63.91 90 ILE A C 1
ATOM 722 O O . ILE A 1 90 ? 5.005 -5.115 26.898 1.00 63.91 90 ILE A O 1
ATOM 726 N N . ALA A 1 91 ? 5.862 -4.085 28.707 1.00 52.97 91 ALA A N 1
ATOM 727 C CA . ALA A 1 91 ? 4.665 -3.309 29.016 1.00 52.97 91 ALA A CA 1
ATOM 728 C C . ALA A 1 91 ? 4.285 -2.354 27.876 1.00 52.97 91 ALA A C 1
ATOM 730 O O . ALA A 1 91 ? 3.132 -2.335 27.454 1.00 52.97 91 ALA A O 1
ATOM 731 N N . SER A 1 92 ? 5.260 -1.639 27.303 1.00 53.47 92 SER A N 1
ATOM 732 C CA . SER A 1 92 ? 5.038 -0.768 26.142 1.00 53.47 92 SER A CA 1
ATOM 733 C C . SER A 1 92 ? 4.473 -1.543 24.949 1.00 53.47 92 SER A C 1
ATOM 735 O O . SER A 1 92 ? 3.528 -1.095 24.299 1.00 53.47 92 SER A O 1
ATOM 737 N N . LYS A 1 93 ? 4.992 -2.750 24.689 1.00 56.59 93 LYS A N 1
ATOM 738 C CA . LYS A 1 93 ? 4.497 -3.603 23.607 1.00 56.59 93 LYS A CA 1
ATOM 739 C C . LYS A 1 93 ? 3.063 -4.082 23.854 1.00 56.59 93 LYS A C 1
ATOM 741 O O . LYS A 1 93 ? 2.245 -3.988 22.945 1.00 56.59 93 LYS A O 1
ATOM 746 N N . LEU A 1 94 ? 2.757 -4.552 25.065 1.00 48.62 94 LEU A N 1
ATOM 747 C CA . LEU A 1 94 ? 1.409 -4.994 25.447 1.00 48.62 94 LEU A CA 1
ATOM 748 C C . LEU A 1 94 ? 0.393 -3.849 25.382 1.00 48.62 94 LEU A C 1
ATOM 750 O O . LEU A 1 94 ? -0.730 -4.052 24.931 1.00 48.62 94 LEU A O 1
ATOM 754 N N . TYR A 1 95 ? 0.806 -2.643 25.765 1.00 53.41 95 TYR A N 1
ATOM 755 C CA . TYR A 1 95 ? -0.010 -1.437 25.690 1.00 53.41 95 TYR A CA 1
ATOM 756 C C . TYR A 1 95 ? -0.368 -1.069 24.245 1.00 53.41 95 TYR A C 1
ATOM 758 O O . TYR A 1 95 ? -1.536 -0.850 23.925 1.00 53.41 95 TYR A O 1
ATOM 766 N N . VAL A 1 96 ? 0.625 -1.049 23.347 1.00 54.25 96 VAL A N 1
ATOM 767 C CA . VAL A 1 96 ? 0.399 -0.792 21.914 1.00 54.25 96 VAL A CA 1
ATOM 768 C C . VAL A 1 96 ? -0.496 -1.874 21.307 1.00 54.25 96 VAL A C 1
ATOM 770 O O . VAL A 1 96 ? -1.411 -1.561 20.551 1.00 54.25 96 VAL A O 1
ATOM 773 N N . GLU A 1 97 ? -0.280 -3.139 21.666 1.00 55.44 97 GLU A N 1
ATOM 774 C CA . GLU A 1 97 ? -1.067 -4.269 21.167 1.00 55.44 97 GLU A CA 1
ATOM 775 C C . GLU A 1 97 ? -2.529 -4.218 21.648 1.00 55.44 97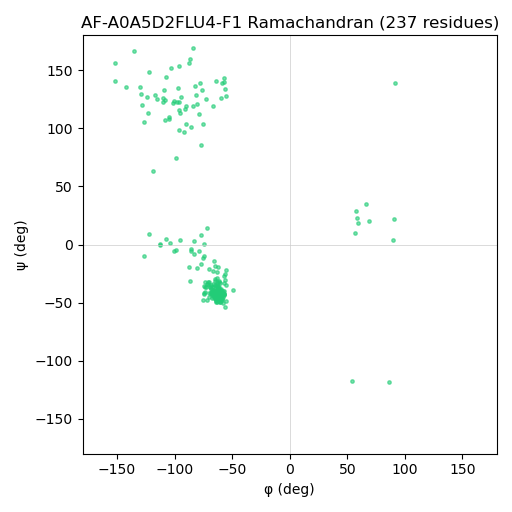 GLU A C 1
ATOM 777 O O . GLU A 1 97 ? -3.446 -4.399 20.845 1.00 55.44 97 GLU A O 1
ATOM 782 N N . ALA A 1 98 ? -2.769 -3.878 22.919 1.00 51.50 98 ALA A N 1
ATOM 783 C CA . ALA A 1 98 ? -4.109 -3.676 23.471 1.00 51.50 98 ALA A CA 1
ATOM 784 C C . ALA A 1 98 ? -4.830 -2.481 22.824 1.00 51.50 98 ALA A C 1
ATOM 786 O O . ALA A 1 98 ? -5.998 -2.597 22.448 1.00 51.50 98 ALA A O 1
ATOM 787 N N . ALA A 1 99 ? -4.129 -1.361 22.619 1.00 52.31 99 ALA A N 1
ATOM 788 C CA . ALA A 1 99 ? -4.674 -0.187 21.938 1.00 52.31 99 ALA A CA 1
ATOM 789 C C . ALA A 1 99 ? -5.043 -0.489 20.474 1.00 52.31 99 ALA A C 1
ATOM 791 O O . ALA A 1 99 ? -6.122 -0.113 20.014 1.00 52.31 99 ALA A O 1
ATOM 792 N N . MET A 1 100 ? -4.189 -1.218 19.745 1.00 53.66 100 MET A N 1
ATOM 793 C CA . MET A 1 100 ? -4.463 -1.624 18.361 1.00 53.66 100 MET A CA 1
ATOM 794 C C . MET A 1 100 ? -5.652 -2.583 18.271 1.00 53.66 100 MET A C 1
ATOM 796 O O . MET A 1 100 ? -6.532 -2.386 17.433 1.00 53.66 100 MET A O 1
ATOM 800 N N . LYS A 1 101 ? -5.720 -3.575 19.163 1.00 55.84 101 LYS A N 1
ATOM 801 C CA . LYS A 1 101 ? -6.828 -4.533 19.213 1.00 55.84 101 LYS A CA 1
ATOM 802 C C . LYS A 1 101 ? -8.154 -3.853 19.557 1.00 55.84 101 LYS A C 1
ATOM 804 O O . LYS A 1 101 ? -9.170 -4.134 18.932 1.00 55.84 101 LYS A O 1
ATOM 809 N N . SER A 1 102 ? -8.131 -2.895 20.480 1.00 54.06 102 SER A N 1
ATOM 810 C CA . SER A 1 102 ? -9.295 -2.069 20.798 1.00 54.06 102 SER A CA 1
ATOM 811 C C . SER A 1 102 ? -9.760 -1.231 19.601 1.00 54.06 102 SER A C 1
ATOM 813 O O . SER A 1 102 ? -10.950 -1.174 19.300 1.00 54.06 102 SER A O 1
ATOM 815 N N . ALA A 1 103 ? -8.829 -0.608 18.870 1.00 50.94 103 ALA A N 1
ATOM 816 C CA . ALA A 1 103 ? -9.146 0.158 17.661 1.00 50.94 103 ALA A CA 1
ATOM 817 C C . ALA A 1 103 ? -9.785 -0.700 16.555 1.00 50.94 103 ALA A C 1
ATOM 819 O O . ALA A 1 103 ? -10.603 -0.209 15.766 1.00 50.94 103 ALA A O 1
ATOM 820 N N . GLU A 1 104 ? -9.413 -1.977 16.504 1.00 54.66 104 GLU A N 1
ATOM 821 C CA . GLU A 1 104 ? -9.971 -2.976 15.601 1.00 54.66 104 GLU A CA 1
ATOM 822 C C . GLU A 1 104 ? -11.369 -3.439 16.049 1.00 54.66 104 GLU A C 1
ATOM 824 O O . GLU A 1 104 ? -12.305 -3.393 15.246 1.00 54.66 104 GLU A O 1
ATOM 829 N N . GLU A 1 105 ? -11.548 -3.782 17.331 1.00 53.94 105 GLU A N 1
ATOM 830 C CA . GLU A 1 105 ? -12.834 -4.188 17.932 1.00 53.94 105 GLU A CA 1
ATOM 831 C C . GLU A 1 105 ? -13.903 -3.087 17.835 1.00 53.94 105 GLU A C 1
ATOM 833 O O . GLU A 1 105 ? -15.082 -3.368 17.619 1.00 53.94 105 GLU A O 1
ATOM 838 N N . MET A 1 106 ? -13.489 -1.821 17.903 1.00 53.66 106 MET A N 1
ATOM 839 C CA . MET A 1 106 ? -14.373 -0.653 17.775 1.00 53.66 106 MET A CA 1
ATOM 840 C C . MET A 1 106 ? -14.746 -0.313 16.343 1.00 53.66 106 MET A C 1
ATOM 842 O O . MET A 1 106 ? -15.533 0.603 16.096 1.00 53.66 106 MET A O 1
ATOM 846 N N . GLY A 1 107 ? -14.155 -1.008 15.371 1.00 55.16 107 GLY A N 1
ATOM 847 C CA . GLY A 1 107 ? -14.335 -0.692 13.967 1.00 55.16 107 GLY A CA 1
ATOM 848 C C . GLY A 1 107 ? -13.890 0.730 13.621 1.00 55.16 107 GLY A C 1
ATOM 849 O O . GLY A 1 107 ? -14.282 1.222 12.563 1.00 55.16 107 GLY A O 1
ATOM 850 N N . LEU A 1 108 ? -13.070 1.386 14.452 1.00 52.78 108 LEU A N 1
ATOM 851 C CA . LEU A 1 108 ? -12.585 2.751 14.230 1.00 52.78 108 LEU A CA 1
ATOM 852 C C . LEU A 1 108 ? -11.788 2.826 12.929 1.00 52.78 108 LEU A C 1
ATOM 854 O O . LEU A 1 108 ? -11.991 3.722 12.113 1.00 52.78 108 LEU A O 1
ATOM 858 N N . LEU A 1 109 ? -10.970 1.801 12.672 1.00 52.25 109 LEU A N 1
ATOM 859 C CA . LEU A 1 109 ? -10.283 1.616 11.394 1.00 52.25 109 LEU A CA 1
ATOM 860 C C . LEU A 1 109 ? -11.274 1.531 10.227 1.00 52.25 109 LEU A C 1
ATOM 862 O O . LEU A 1 109 ? -11.041 2.123 9.176 1.00 52.25 109 LEU A O 1
ATOM 866 N N . SER A 1 110 ? -12.410 0.855 10.414 1.00 52.91 110 SER A N 1
ATOM 867 C CA . SER A 1 110 ? -13.463 0.760 9.396 1.00 52.91 110 SER A CA 1
ATOM 868 C C . SER 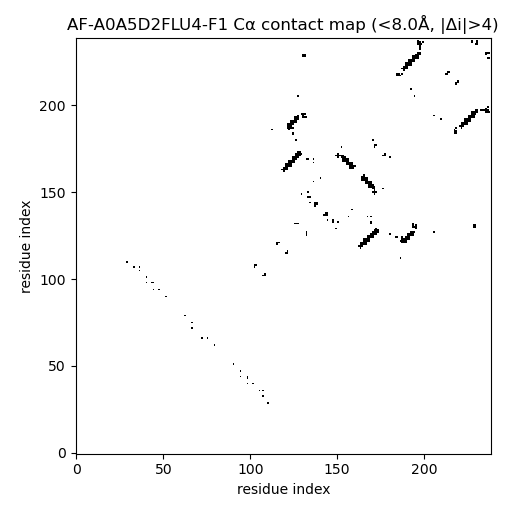A 1 110 ? -14.212 2.083 9.197 1.00 52.91 110 SER A C 1
ATOM 870 O O . SER A 1 110 ? -14.625 2.384 8.079 1.00 52.91 110 SER A O 1
ATOM 872 N N . ILE A 1 111 ? -14.372 2.888 10.251 1.00 55.66 111 ILE A N 1
ATOM 873 C CA . ILE A 1 111 ? -14.998 4.216 10.208 1.00 55.66 111 ILE A CA 1
ATOM 874 C C . ILE A 1 111 ? -14.071 5.198 9.497 1.00 55.66 111 ILE A C 1
ATOM 876 O O . ILE A 1 111 ? -14.502 5.837 8.544 1.00 55.66 111 ILE A O 1
ATOM 880 N N . ILE A 1 112 ? -12.789 5.233 9.859 1.00 55.00 112 ILE A N 1
ATOM 881 C CA . ILE A 1 112 ? -11.756 6.013 9.166 1.00 55.00 112 ILE A CA 1
ATOM 882 C C . ILE A 1 112 ? -11.689 5.606 7.688 1.00 55.00 112 ILE A C 1
ATOM 884 O O . ILE A 1 112 ? -11.644 6.464 6.813 1.00 55.00 112 ILE A O 1
ATOM 888 N N . GLN A 1 113 ? -11.755 4.308 7.376 1.00 53.16 113 GLN A N 1
ATOM 889 C CA . GLN A 1 113 ? -11.824 3.830 5.990 1.00 53.16 113 GLN A CA 1
ATOM 890 C C . GLN A 1 113 ? -13.110 4.266 5.274 1.00 53.16 113 GLN A C 1
ATOM 892 O O . GLN A 1 113 ? -13.062 4.611 4.094 1.00 53.16 113 GLN A O 1
ATOM 897 N N . LYS A 1 114 ? -14.265 4.267 5.951 1.00 54.78 114 LYS A N 1
ATOM 898 C CA . LYS A 1 114 ? -15.535 4.761 5.392 1.00 54.78 114 LYS A CA 1
ATOM 899 C C . LYS A 1 114 ? -15.491 6.268 5.137 1.00 54.78 114 LYS A C 1
ATOM 901 O O . LYS A 1 114 ? -15.961 6.693 4.086 1.00 54.78 114 LYS A O 1
ATOM 906 N N . ILE A 1 115 ? -14.902 7.046 6.046 1.00 55.03 115 ILE A N 1
ATOM 907 C CA . ILE A 1 115 ? -14.687 8.492 5.897 1.00 55.03 115 ILE A CA 1
ATOM 908 C C . ILE A 1 115 ? -13.742 8.754 4.721 1.00 55.03 115 ILE A C 1
ATOM 910 O O . ILE A 1 115 ? -14.135 9.458 3.801 1.00 55.03 115 ILE A O 1
ATOM 914 N N . LYS A 1 116 ? -12.591 8.074 4.639 1.00 53.03 116 LYS A N 1
ATOM 915 C CA . LYS A 1 116 ? -11.669 8.175 3.490 1.00 53.03 116 LYS A CA 1
ATOM 916 C C . LYS A 1 116 ? -12.327 7.814 2.156 1.00 53.03 116 LYS A C 1
ATOM 918 O O . LYS A 1 116 ? -12.165 8.521 1.165 1.00 53.03 116 LYS A O 1
ATOM 923 N N . ARG A 1 117 ? -13.144 6.752 2.127 1.00 55.91 117 ARG A N 1
ATOM 924 C CA . ARG A 1 117 ? -13.941 6.390 0.939 1.00 55.91 117 ARG A CA 1
ATOM 925 C C . ARG A 1 117 ? -14.969 7.463 0.573 1.00 55.91 117 ARG A C 1
ATOM 927 O O . ARG A 1 117 ? -15.223 7.661 -0.615 1.00 55.91 117 ARG A O 1
ATOM 934 N N . LYS A 1 118 ? -15.545 8.153 1.563 1.00 56.41 118 LYS A N 1
ATOM 935 C CA . LYS A 1 118 ? -16.492 9.268 1.384 1.00 56.41 118 LYS A CA 1
ATOM 936 C C . LYS A 1 118 ? -15.787 10.540 0.895 1.00 56.41 118 LYS A C 1
ATOM 938 O O . LYS A 1 118 ? -16.300 11.209 0.002 1.00 56.41 118 LYS A O 1
ATOM 943 N N . GLU A 1 119 ? -14.567 10.787 1.366 1.00 62.53 119 GLU A N 1
ATOM 944 C CA . GLU A 1 119 ? -13.657 11.849 0.907 1.00 62.53 119 GLU A CA 1
ATOM 945 C C . GLU A 1 119 ? -13.019 11.554 -0.461 1.00 62.53 119 GLU A C 1
ATOM 947 O O . GLU A 1 119 ? -12.273 12.374 -0.993 1.00 62.53 119 GLU A O 1
ATOM 952 N N . LYS A 1 120 ? -13.352 10.406 -1.077 1.00 79.94 120 LYS A N 1
ATOM 953 C CA . LYS A 1 120 ? -12.805 9.944 -2.365 1.00 79.94 120 LYS A CA 1
ATOM 954 C C . LYS A 1 120 ? -11.278 9.834 -2.333 1.00 79.94 120 LYS A C 1
ATOM 956 O O . LYS A 1 120 ? -10.617 9.937 -3.368 1.00 79.94 120 LYS A O 1
ATOM 961 N N . GLU A 1 121 ? -10.719 9.577 -1.158 1.00 84.00 121 GLU A N 1
ATOM 962 C CA . GLU A 1 121 ? -9.323 9.210 -1.014 1.00 84.00 121 GLU A CA 1
ATOM 963 C C . GLU A 1 121 ? -9.149 7.719 -1.288 1.00 84.00 121 GLU A C 1
ATOM 965 O O . GLU A 1 121 ? -9.933 6.887 -0.829 1.00 84.00 121 GLU A O 1
ATOM 970 N N . MET A 1 122 ? -8.109 7.370 -2.035 1.00 86.75 122 MET A N 1
ATOM 971 C CA . MET A 1 122 ? -7.779 5.984 -2.344 1.00 86.75 122 MET A CA 1
ATOM 972 C C . MET A 1 122 ? -6.315 5.711 -2.052 1.00 86.75 122 MET A C 1
ATOM 974 O O . MET A 1 122 ? -5.438 6.478 -2.459 1.00 86.75 122 MET A O 1
ATOM 978 N N . ARG A 1 123 ? -6.031 4.577 -1.410 1.00 91.38 123 ARG A N 1
ATOM 979 C CA . ARG A 1 123 ? -4.663 4.075 -1.267 1.00 91.38 123 ARG A CA 1
ATOM 980 C C . ARG A 1 123 ? -4.327 3.147 -2.428 1.00 91.38 123 ARG A C 1
ATOM 982 O O . ARG A 1 123 ? -4.920 2.076 -2.566 1.00 91.38 123 ARG A O 1
ATOM 989 N N . ILE A 1 124 ? -3.346 3.543 -3.234 1.00 91.31 124 ILE A N 1
ATOM 990 C CA . ILE A 1 124 ? -2.867 2.764 -4.377 1.00 91.31 124 ILE A CA 1
ATOM 991 C C . ILE A 1 124 ? -1.466 2.235 -4.081 1.00 91.31 124 ILE A C 1
ATOM 993 O O . ILE A 1 124 ? -0.553 3.012 -3.822 1.00 91.31 124 ILE A O 1
ATOM 997 N N . LEU A 1 125 ? -1.278 0.920 -4.139 1.00 92.00 125 LEU A N 1
ATOM 998 C CA . LEU A 1 125 ? 0.014 0.270 -3.935 1.00 92.00 125 LEU A CA 1
ATOM 999 C C . LEU A 1 125 ? 0.637 -0.106 -5.285 1.00 92.00 125 LEU A C 1
ATOM 1001 O O . LEU A 1 125 ? 0.030 -0.846 -6.057 1.00 92.00 125 LEU A O 1
ATOM 1005 N N . MET A 1 126 ? 1.854 0.368 -5.565 1.00 89.44 126 MET A N 1
ATOM 1006 C CA . MET A 1 126 ? 2.625 0.004 -6.760 1.00 89.44 126 MET A CA 1
ATOM 1007 C C . MET A 1 126 ? 3.833 -0.859 -6.387 1.00 89.44 126 MET A C 1
ATOM 1009 O O . MET A 1 126 ? 4.677 -0.456 -5.586 1.00 89.44 126 MET A O 1
ATOM 1013 N N . VAL A 1 127 ? 3.963 -2.028 -7.017 1.00 86.69 127 VAL A N 1
ATOM 1014 C CA . VAL A 1 127 ? 5.000 -3.030 -6.693 1.00 86.69 127 VAL A CA 1
ATOM 1015 C C . VAL A 1 127 ? 5.667 -3.612 -7.944 1.00 86.69 127 VAL A C 1
ATOM 1017 O O . VAL A 1 127 ? 5.157 -3.443 -9.053 1.00 86.69 127 VAL A O 1
ATOM 1020 N N . LEU A 1 128 ? 6.801 -4.300 -7.720 1.00 74.75 128 LEU A N 1
ATOM 1021 C CA . LEU A 1 128 ? 7.750 -4.907 -8.678 1.00 74.75 128 LEU A CA 1
ATOM 1022 C C . LEU A 1 128 ? 8.917 -3.992 -9.110 1.00 74.75 128 LEU A C 1
ATOM 1024 O O . LEU A 1 128 ? 8.767 -2.783 -9.269 1.00 74.75 128 LEU A O 1
ATOM 1028 N N . ASP A 1 129 ? 10.137 -4.525 -9.217 1.00 71.88 129 ASP A N 1
ATOM 1029 C CA . ASP A 1 129 ? 11.337 -3.738 -9.549 1.00 71.88 129 ASP A CA 1
ATOM 1030 C C . ASP A 1 129 ? 11.582 -3.599 -11.042 1.00 71.88 129 ASP A C 1
ATOM 1032 O O . ASP A 1 129 ? 11.197 -4.445 -11.842 1.00 71.88 129 ASP A O 1
ATOM 1036 N N . ASN A 1 130 ? 12.310 -2.529 -11.376 1.00 68.62 130 ASN A N 1
ATOM 1037 C CA . ASN A 1 130 ? 12.800 -2.202 -12.715 1.00 68.62 130 ASN A CA 1
ATOM 1038 C C . ASN A 1 130 ? 11.712 -2.093 -13.797 1.00 68.62 130 ASN A C 1
ATOM 1040 O O . ASN A 1 130 ? 12.006 -1.934 -14.979 1.00 68.62 130 ASN A O 1
ATOM 1044 N N . SER A 1 131 ? 10.448 -2.107 -13.389 1.00 81.81 131 SER A N 1
ATOM 1045 C CA . SER A 1 131 ? 9.293 -1.993 -14.262 1.00 81.81 131 SER A CA 1
ATOM 1046 C C . SER A 1 131 ? 8.905 -0.549 -14.570 1.00 81.81 131 SER A C 1
ATOM 1048 O O . SER A 1 131 ? 8.024 -0.332 -15.388 1.00 81.81 131 SER A O 1
ATOM 1050 N N . GLY A 1 132 ? 9.575 0.447 -13.974 1.00 87.19 132 GLY A N 1
ATOM 1051 C CA . GLY A 1 132 ? 9.360 1.874 -14.257 1.00 87.19 132 GLY A CA 1
ATOM 1052 C C . GLY A 1 132 ? 8.313 2.568 -13.378 1.00 87.19 132 GLY A C 1
ATOM 1053 O O . GLY A 1 132 ? 7.787 3.602 -13.771 1.00 87.19 132 GLY A O 1
ATOM 1054 N N . LYS A 1 133 ? 8.003 2.025 -12.193 1.00 89.75 133 LYS A N 1
ATOM 1055 C CA . LYS A 1 133 ? 6.971 2.562 -11.278 1.00 89.75 133 LYS A CA 1
ATOM 1056 C C . LYS A 1 133 ? 7.203 4.019 -10.896 1.00 89.75 133 LYS A C 1
ATOM 1058 O O . LYS A 1 133 ? 6.339 4.850 -11.142 1.00 89.75 133 LYS A O 1
ATOM 1063 N N . THR A 1 134 ? 8.390 4.336 -10.383 1.00 86.62 134 THR A N 1
ATOM 1064 C CA . THR A 1 134 ? 8.767 5.702 -10.001 1.00 86.62 134 THR A CA 1
ATOM 1065 C C . THR A 1 134 ? 8.650 6.658 -11.186 1.00 86.62 134 THR A C 1
ATOM 1067 O O . THR A 1 134 ? 8.084 7.735 -11.051 1.00 86.62 134 THR A O 1
ATOM 1070 N N . THR A 1 135 ? 9.081 6.232 -12.378 1.00 90.81 135 THR A N 1
ATOM 1071 C CA . THR A 1 135 ? 8.926 7.004 -13.620 1.00 90.81 135 THR A CA 1
ATOM 1072 C C . THR A 1 135 ? 7.460 7.270 -13.955 1.00 90.81 135 THR A C 1
ATOM 1074 O O . THR A 1 135 ? 7.120 8.394 -14.307 1.00 90.81 135 THR A O 1
ATOM 1077 N N . ILE A 1 136 ? 6.585 6.265 -13.833 1.00 88.94 136 ILE A N 1
ATOM 1078 C CA . ILE A 1 136 ? 5.140 6.418 -14.058 1.00 88.94 136 ILE A CA 1
ATOM 1079 C C . ILE A 1 136 ? 4.561 7.440 -13.076 1.00 88.94 136 ILE A C 1
ATOM 1081 O O . ILE A 1 136 ? 3.874 8.362 -13.507 1.00 88.94 136 ILE A O 1
ATOM 1085 N N . VAL A 1 137 ? 4.863 7.308 -11.782 1.00 87.94 137 VAL A N 1
ATOM 1086 C CA . VAL A 1 137 ? 4.342 8.204 -10.737 1.00 87.94 137 VAL A CA 1
ATOM 1087 C C . VAL A 1 137 ? 4.778 9.649 -10.977 1.00 87.94 137 VAL A C 1
ATOM 1089 O O . VAL A 1 137 ? 3.931 10.540 -11.006 1.00 87.94 137 VAL A O 1
ATOM 1092 N N . LEU A 1 138 ? 6.073 9.879 -11.212 1.00 88.00 138 LEU A N 1
ATOM 1093 C CA . LEU A 1 138 ? 6.610 11.213 -11.495 1.00 88.00 138 LEU A CA 1
ATOM 1094 C C . LEU A 1 138 ? 5.991 11.809 -12.765 1.00 88.00 138 LEU A C 1
ATOM 1096 O O . LEU A 1 138 ? 5.562 12.959 -12.760 1.00 88.00 138 LEU A O 1
ATOM 1100 N N . LYS A 1 139 ? 5.860 11.010 -13.831 1.00 89.06 139 LYS A N 1
ATOM 1101 C CA . LYS A 1 139 ? 5.276 11.459 -15.100 1.00 89.06 139 LYS A CA 1
ATOM 1102 C C . LYS A 1 139 ? 3.802 11.840 -14.967 1.00 89.06 139 LYS A C 1
ATOM 1104 O O . LYS A 1 139 ? 3.392 12.838 -15.551 1.00 89.06 139 LYS A O 1
ATOM 1109 N N . ILE A 1 140 ? 3.010 11.075 -14.209 1.00 84.44 140 ILE A N 1
ATOM 1110 C CA . ILE A 1 140 ? 1.603 11.414 -13.933 1.00 84.44 140 ILE A CA 1
ATOM 1111 C C . ILE A 1 140 ? 1.518 12.728 -13.149 1.00 84.44 140 ILE A C 1
ATOM 1113 O O . ILE A 1 140 ? 0.620 13.524 -13.405 1.00 84.44 140 ILE A O 1
ATOM 1117 N N . ASN A 1 141 ? 2.468 12.979 -12.246 1.00 84.62 141 ASN A N 1
ATOM 1118 C CA . ASN A 1 141 ? 2.509 14.207 -11.457 1.00 84.62 141 ASN A CA 1
ATOM 1119 C C . ASN A 1 141 ? 3.169 15.404 -12.177 1.00 84.62 141 ASN A C 1
ATOM 1121 O O . ASN A 1 141 ? 3.321 16.468 -11.584 1.00 84.62 141 ASN A O 1
ATOM 1125 N N . GLY A 1 142 ? 3.579 15.250 -13.442 1.00 85.44 142 GLY A N 1
ATOM 1126 C CA . GLY A 1 142 ? 4.251 16.305 -14.209 1.00 85.44 142 GLY A CA 1
ATOM 1127 C C . GLY A 1 142 ? 5.663 16.649 -13.718 1.00 85.44 142 GLY A C 1
ATOM 1128 O O . GLY A 1 142 ? 6.159 17.737 -14.001 1.00 85.44 142 GLY A O 1
ATOM 1129 N N . GLU A 1 143 ? 6.303 15.745 -12.975 1.00 88.50 143 GLU A N 1
ATOM 1130 C CA . GLU A 1 143 ? 7.658 15.915 -12.449 1.00 88.50 143 GLU A CA 1
ATOM 1131 C C . GLU A 1 143 ? 8.727 15.474 -13.460 1.00 88.50 143 GLU A C 1
ATOM 1133 O O . GLU A 1 143 ? 8.473 14.690 -14.381 1.00 88.50 143 GLU A O 1
ATOM 1138 N N . ASP A 1 144 ? 9.953 15.971 -13.268 1.00 89.19 144 ASP A N 1
ATOM 1139 C CA . ASP A 1 144 ? 11.096 15.557 -14.076 1.00 89.19 144 ASP A CA 1
ATOM 1140 C C . ASP A 1 144 ? 11.410 14.065 -13.880 1.00 89.19 144 ASP A C 1
ATOM 1142 O O . ASP A 1 144 ? 11.348 13.518 -12.779 1.00 89.19 144 ASP A O 1
ATOM 1146 N N . THR A 1 145 ? 11.765 13.406 -14.981 1.00 90.88 145 THR A N 1
ATOM 1147 C CA . THR A 1 145 ? 12.083 11.971 -15.031 1.00 90.88 145 THR A CA 1
ATOM 1148 C C . THR A 1 145 ? 13.490 11.700 -15.563 1.00 90.88 145 THR A C 1
ATOM 1150 O O . THR A 1 145 ? 13.834 10.545 -15.815 1.00 90.88 145 THR A O 1
ATOM 1153 N N . SER A 1 146 ? 14.314 12.743 -15.728 1.00 87.50 146 SER A N 1
ATOM 1154 C CA . SER A 1 146 ? 15.659 12.634 -16.304 1.00 87.50 146 SER A CA 1
ATOM 1155 C C . SER A 1 146 ? 16.642 11.845 -15.429 1.00 87.50 146 SER A C 1
ATOM 1157 O O . SER A 1 146 ? 17.489 11.120 -15.954 1.00 87.50 146 SER A O 1
ATOM 1159 N N . VAL A 1 147 ? 16.506 11.937 -14.102 1.00 86.62 147 VAL A N 1
ATOM 1160 C CA . VAL A 1 147 ? 17.367 11.248 -13.131 1.00 86.62 147 VAL A CA 1
ATOM 1161 C C . VAL A 1 147 ? 16.505 10.444 -12.166 1.00 86.62 147 VAL A C 1
ATOM 1163 O O . VAL A 1 147 ? 15.872 10.993 -11.268 1.00 86.62 147 VAL A O 1
ATOM 1166 N N . ILE A 1 148 ? 16.489 9.120 -12.339 1.00 84.31 148 ILE A N 1
ATOM 1167 C CA . ILE A 1 148 ? 15.746 8.198 -11.474 1.00 84.31 148 ILE A CA 1
ATOM 1168 C C . ILE A 1 148 ? 16.688 7.093 -11.001 1.00 84.31 148 ILE A C 1
ATOM 1170 O O . ILE A 1 148 ? 17.229 6.332 -11.803 1.00 84.31 148 ILE A O 1
ATOM 1174 N N . SER A 1 149 ? 16.850 6.991 -9.685 1.00 82.94 149 SER A N 1
ATOM 1175 C CA . SER A 1 149 ? 17.608 5.922 -9.031 1.00 82.94 149 SER A CA 1
ATOM 1176 C C . SER A 1 149 ? 16.673 4.798 -8.570 1.00 82.94 149 SER A C 1
ATOM 1178 O O . SER A 1 149 ? 15.501 5.059 -8.291 1.00 82.94 149 SER A O 1
ATOM 1180 N N . PRO A 1 150 ? 17.152 3.545 -8.445 1.00 77.06 150 PRO A N 1
ATOM 1181 C CA . PRO A 1 150 ? 16.356 2.465 -7.871 1.00 77.06 150 PRO A CA 1
ATOM 1182 C C . PRO A 1 150 ? 15.831 2.821 -6.474 1.00 77.06 150 PRO A C 1
ATOM 1184 O O . PRO A 1 150 ? 16.609 3.178 -5.590 1.00 77.06 150 PRO A O 1
ATOM 1187 N N . THR A 1 151 ? 14.523 2.679 -6.258 1.00 72.44 151 THR A N 1
ATOM 1188 C CA . THR A 1 151 ? 13.895 2.966 -4.962 1.00 72.44 151 THR A CA 1
ATOM 1189 C C . THR A 1 151 ? 14.359 1.973 -3.897 1.00 72.44 151 THR A C 1
ATOM 1191 O O . THR A 1 151 ? 14.112 0.767 -4.011 1.00 72.44 151 THR A O 1
ATOM 1194 N N . LEU A 1 152 ? 15.003 2.489 -2.849 1.00 73.94 152 LEU A N 1
ATOM 1195 C CA . LEU A 1 152 ? 15.302 1.769 -1.614 1.00 73.94 152 LEU A CA 1
ATOM 1196 C C . LEU A 1 152 ? 14.200 2.096 -0.599 1.00 73.94 152 LEU A C 1
ATOM 1198 O O . LEU A 1 152 ? 14.043 3.249 -0.213 1.00 73.94 152 LEU A O 1
ATOM 1202 N N . GLY A 1 153 ? 13.411 1.099 -0.192 1.00 78.69 153 GLY A N 1
ATOM 1203 C CA . GLY A 1 153 ? 12.254 1.318 0.683 1.00 78.69 153 GLY A CA 1
ATOM 1204 C C . GLY A 1 153 ? 10.995 1.680 -0.103 1.00 78.69 153 GLY A C 1
ATOM 1205 O O . GLY A 1 153 ? 10.524 0.863 -0.894 1.00 78.69 153 GLY A O 1
ATOM 1206 N N . PHE A 1 154 ? 10.433 2.868 0.125 1.00 81.25 154 PHE A N 1
ATOM 1207 C CA . PHE A 1 154 ? 9.189 3.315 -0.505 1.00 81.25 154 PHE A CA 1
ATOM 1208 C C . PHE A 1 154 ? 9.122 4.842 -0.636 1.00 81.25 154 PHE A C 1
ATOM 1210 O O . PHE A 1 154 ? 9.743 5.562 0.139 1.00 81.25 154 PHE A O 1
ATOM 1217 N N . ASN A 1 155 ? 8.317 5.317 -1.584 1.00 78.44 155 ASN A N 1
ATOM 1218 C CA . ASN A 1 155 ? 7.918 6.715 -1.719 1.00 78.44 155 ASN A CA 1
ATOM 1219 C C . ASN A 1 155 ? 6.391 6.823 -1.661 1.00 78.44 155 ASN A C 1
ATOM 1221 O O . ASN A 1 155 ? 5.688 5.922 -2.122 1.00 78.44 155 ASN A O 1
ATOM 1225 N N . ILE A 1 156 ? 5.881 7.940 -1.142 1.00 84.25 156 ILE A N 1
ATOM 1226 C CA . ILE A 1 156 ? 4.452 8.264 -1.180 1.00 84.25 156 ILE A CA 1
ATOM 1227 C C . ILE A 1 156 ? 4.266 9.528 -2.011 1.00 84.25 156 ILE A C 1
ATOM 1229 O O . ILE A 1 156 ? 4.935 10.535 -1.778 1.00 84.25 156 ILE A O 1
ATOM 1233 N N . LYS A 1 157 ? 3.355 9.471 -2.981 1.00 83.81 157 LYS A N 1
ATOM 1234 C CA . LYS A 1 157 ? 2.945 10.622 -3.786 1.00 83.81 157 LYS A CA 1
ATOM 1235 C C . LYS A 1 157 ? 1.430 10.726 -3.784 1.00 83.81 157 LYS A C 1
ATOM 1237 O O . LYS A 1 157 ? 0.739 9.752 -4.074 1.00 83.81 157 LYS A O 1
ATOM 1242 N N . THR A 1 158 ? 0.933 11.912 -3.475 1.00 88.00 158 THR A N 1
ATOM 1243 C CA . THR A 1 158 ? -0.493 12.220 -3.515 1.00 88.00 158 THR A CA 1
ATOM 1244 C C . THR A 1 158 ? -0.806 12.908 -4.835 1.00 88.00 158 THR A C 1
ATOM 1246 O O . THR A 1 158 ? -0.202 13.930 -5.153 1.00 88.00 158 THR A O 1
ATOM 1249 N N . ILE A 1 159 ? -1.726 12.336 -5.611 1.00 86.25 159 ILE A N 1
ATOM 1250 C CA . ILE A 1 159 ? -2.147 12.857 -6.913 1.00 86.25 159 ILE A CA 1
ATOM 1251 C C . ILE A 1 159 ? -3.656 13.055 -6.886 1.00 86.25 159 ILE A C 1
ATOM 1253 O O . ILE A 1 159 ? -4.406 12.122 -6.603 1.00 86.25 159 ILE A O 1
ATOM 1257 N N . THR A 1 160 ? -4.120 14.252 -7.226 1.00 85.62 160 THR A N 1
ATOM 1258 C CA . THR A 1 160 ? -5.548 14.494 -7.439 1.00 85.62 160 THR A CA 1
ATOM 1259 C C . THR A 1 160 ? -5.913 14.105 -8.868 1.00 85.62 160 THR A C 1
ATOM 1261 O O . THR A 1 160 ? -5.397 14.675 -9.828 1.00 85.62 160 THR A O 1
ATOM 1264 N N . TYR A 1 161 ? -6.814 13.138 -9.022 1.00 80.25 161 TYR A N 1
ATOM 1265 C CA . TYR A 1 161 ? -7.352 12.733 -10.316 1.00 80.25 161 TYR A CA 1
ATOM 1266 C C . TYR A 1 161 ? -8.874 12.855 -10.309 1.00 80.25 161 TYR A C 1
ATOM 1268 O O . TYR A 1 161 ? -9.578 12.123 -9.611 1.00 80.25 161 TYR A O 1
ATOM 1276 N N . GLN A 1 162 ? -9.396 13.784 -11.113 1.00 84.69 16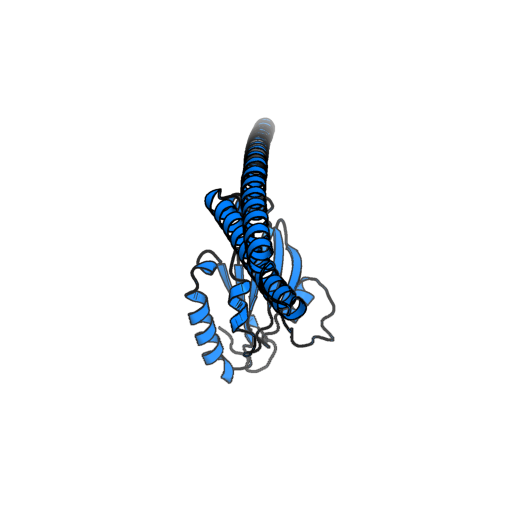2 GLN A N 1
ATOM 1277 C CA . GLN A 1 162 ? -10.808 14.171 -11.098 1.00 84.69 162 GLN A CA 1
ATOM 1278 C C . GLN A 1 162 ? -11.256 14.571 -9.679 1.00 84.69 162 GLN A C 1
ATOM 1280 O O . GLN A 1 162 ? -10.749 15.534 -9.119 1.00 84.69 162 GLN A O 1
ATOM 1285 N N . LYS A 1 163 ? -12.204 13.826 -9.104 1.00 81.12 163 LYS A N 1
ATOM 1286 C CA . LYS A 1 163 ? -12.741 14.015 -7.753 1.00 81.12 163 LYS A CA 1
ATOM 1287 C C . LYS A 1 163 ? -12.058 13.137 -6.699 1.00 81.12 163 LYS A C 1
ATOM 1289 O O . LYS A 1 163 ? -12.549 13.110 -5.579 1.00 81.12 163 LYS A O 1
ATOM 1294 N N . TYR A 1 164 ? -11.028 12.375 -7.072 1.00 84.25 164 TYR A N 1
ATOM 1295 C CA . TYR A 1 164 ? -10.335 11.439 -6.190 1.00 84.25 164 TYR A CA 1
ATOM 1296 C C . TYR A 1 164 ? -8.950 11.950 -5.807 1.00 84.25 164 TYR A C 1
ATOM 1298 O O . TYR A 1 164 ? -8.229 12.504 -6.640 1.00 84.25 164 TYR A O 1
ATOM 1306 N N . THR A 1 165 ? -8.558 11.675 -4.569 1.00 87.75 165 THR A N 1
ATOM 1307 C CA . THR A 1 165 ? -7.198 11.884 -4.067 1.00 87.75 165 THR A CA 1
ATOM 1308 C C . THR A 1 165 ? -6.511 10.528 -3.974 1.00 87.75 165 THR A C 1
ATOM 1310 O O . THR A 1 165 ? -6.869 9.683 -3.158 1.00 87.75 165 THR A O 1
ATOM 1313 N N . LEU A 1 166 ? -5.539 10.284 -4.846 1.00 88.88 166 LEU A N 1
ATOM 1314 C CA . LEU A 1 166 ? -4.815 9.021 -4.923 1.00 88.88 166 LEU A CA 1
ATOM 1315 C C . LEU A 1 166 ? -3.522 9.127 -4.118 1.00 88.88 166 LEU A C 1
ATOM 1317 O O . LEU A 1 166 ? -2.606 9.850 -4.500 1.00 88.88 166 LEU A O 1
ATOM 1321 N N . ASN A 1 167 ? -3.429 8.372 -3.030 1.00 89.81 167 ASN A N 1
ATOM 1322 C CA . ASN A 1 167 ? -2.212 8.213 -2.247 1.00 89.81 167 ASN A CA 1
ATOM 1323 C C . ASN A 1 167 ? -1.444 7.001 -2.781 1.00 89.81 167 ASN A C 1
ATOM 1325 O O . ASN A 1 167 ? -1.758 5.855 -2.447 1.00 89.81 167 ASN A O 1
ATOM 1329 N N . ILE A 1 168 ? -0.465 7.257 -3.648 1.00 88.88 168 ILE A N 1
ATOM 1330 C CA . ILE A 1 168 ? 0.314 6.235 -4.345 1.00 88.88 168 ILE A CA 1
ATOM 1331 C C . ILE A 1 168 ? 1.549 5.869 -3.525 1.00 88.88 168 ILE A C 1
ATOM 1333 O O . ILE A 1 168 ? 2.423 6.702 -3.298 1.00 88.88 168 ILE A O 1
ATOM 1337 N N . TRP A 1 169 ? 1.633 4.604 -3.131 1.00 90.50 169 TRP A N 1
ATOM 1338 C CA . TRP A 1 169 ? 2.770 3.993 -2.454 1.00 90.50 169 TRP A CA 1
ATOM 1339 C C . TRP A 1 169 ? 3.649 3.280 -3.490 1.00 90.50 169 TRP A C 1
ATOM 1341 O O . TRP A 1 169 ? 3.343 2.162 -3.907 1.00 90.50 169 TRP A O 1
ATOM 1351 N N . ASP A 1 170 ? 4.733 3.926 -3.923 1.00 85.69 170 ASP A N 1
ATOM 1352 C CA . ASP A 1 170 ? 5.750 3.342 -4.806 1.00 85.69 170 ASP A CA 1
ATOM 1353 C C . ASP A 1 170 ? 6.779 2.581 -3.971 1.00 85.69 170 ASP A C 1
ATOM 1355 O O . ASP A 1 170 ? 7.663 3.178 -3.356 1.00 85.69 170 ASP A O 1
ATOM 1359 N N . VAL A 1 171 ? 6.657 1.255 -3.932 1.00 85.06 171 VAL A N 1
ATOM 1360 C CA . VAL A 1 171 ? 7.528 0.404 -3.119 1.00 85.06 171 VAL A CA 1
ATOM 1361 C C . VAL A 1 171 ? 8.663 -0.162 -3.970 1.00 85.06 171 VAL A C 1
ATOM 1363 O O . VAL A 1 171 ? 8.477 -0.657 -5.090 1.00 85.06 171 VAL A O 1
ATOM 1366 N N . GLY A 1 172 ? 9.878 -0.114 -3.430 1.00 81.00 172 GLY A N 1
ATOM 1367 C CA . GLY A 1 172 ? 11.048 -0.751 -4.012 1.00 81.00 172 GLY A CA 1
ATOM 1368 C C . GLY A 1 172 ? 10.801 -2.245 -4.225 1.00 81.00 172 GLY A C 1
ATOM 1369 O O . GLY A 1 172 ? 10.268 -2.946 -3.367 1.00 81.00 172 GLY A O 1
ATOM 1370 N N . GLY A 1 173 ? 11.160 -2.753 -5.402 1.00 80.19 173 GLY A N 1
ATOM 1371 C CA . GLY A 1 173 ? 10.854 -4.138 -5.763 1.00 80.19 173 GLY A CA 1
ATOM 1372 C C . GLY A 1 173 ? 12.045 -5.085 -5.773 1.00 80.19 173 GLY A C 1
ATOM 1373 O O . GLY A 1 173 ? 11.893 -6.209 -6.250 1.00 80.19 173 GLY A O 1
ATOM 1374 N N . GLN A 1 174 ? 13.240 -4.625 -5.371 1.00 80.94 174 GLN A N 1
ATOM 1375 C CA . GLN A 1 174 ? 14.448 -5.452 -5.452 1.00 80.94 174 GLN A CA 1
ATOM 1376 C C . GLN A 1 174 ? 14.214 -6.738 -4.662 1.00 80.94 174 GLN A C 1
ATOM 1378 O O . GLN A 1 174 ? 13.623 -6.690 -3.585 1.00 80.94 174 GLN A O 1
ATOM 1383 N N . ARG A 1 175 ? 14.673 -7.886 -5.178 1.00 82.50 175 ARG A N 1
ATOM 1384 C CA . ARG A 1 175 ? 14.395 -9.200 -4.564 1.00 82.50 175 ARG A CA 1
ATOM 1385 C C . ARG A 1 175 ? 14.683 -9.230 -3.058 1.00 82.50 175 ARG A C 1
ATOM 1387 O O . ARG A 1 175 ? 13.898 -9.790 -2.305 1.00 82.50 175 ARG A O 1
ATOM 1394 N N . THR A 1 176 ? 15.756 -8.571 -2.624 1.00 79.31 176 THR A N 1
ATOM 1395 C CA . THR A 1 176 ? 16.197 -8.485 -1.222 1.00 79.31 176 THR A CA 1
ATOM 1396 C C . THR A 1 176 ? 15.212 -7.782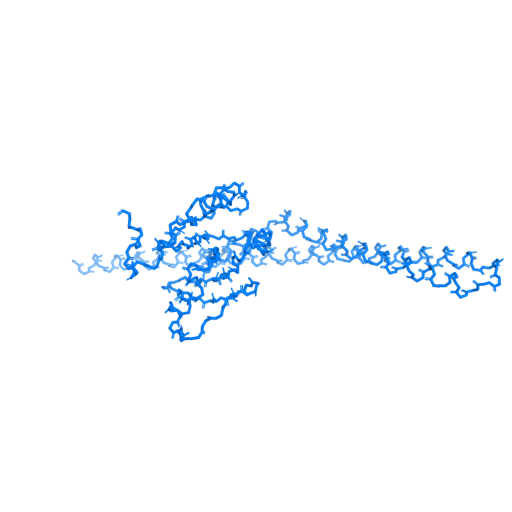 -0.287 1.00 79.31 176 THR A C 1
ATOM 1398 O O . THR A 1 176 ? 15.249 -8.040 0.911 1.00 79.31 176 THR A O 1
ATOM 1401 N N . ILE A 1 177 ? 14.334 -6.920 -0.808 1.00 74.62 177 ILE A N 1
ATOM 1402 C CA . ILE A 1 177 ? 13.387 -6.129 -0.008 1.00 74.62 177 ILE A CA 1
ATOM 1403 C C . ILE A 1 177 ? 11.920 -6.522 -0.229 1.00 74.62 177 ILE A C 1
ATOM 1405 O O . ILE A 1 177 ? 11.035 -5.954 0.408 1.00 74.62 177 ILE A O 1
ATOM 1409 N N . ARG A 1 178 ? 11.631 -7.509 -1.092 1.00 82.50 178 ARG A N 1
ATOM 1410 C CA . ARG A 1 178 ? 10.249 -7.953 -1.371 1.00 82.50 178 ARG A CA 1
ATOM 1411 C C . ARG A 1 178 ? 9.543 -8.537 -0.150 1.00 82.50 178 ARG A C 1
ATOM 1413 O O . ARG A 1 178 ? 8.331 -8.403 -0.030 1.00 82.50 178 ARG A O 1
ATOM 1420 N N . SER A 1 179 ? 10.286 -9.125 0.788 1.00 79.25 179 SER A N 1
ATOM 1421 C CA . SER A 1 179 ? 9.738 -9.616 2.061 1.00 79.25 179 SER A CA 1
ATOM 1422 C C . SER A 1 179 ? 9.017 -8.523 2.860 1.00 79.25 179 SER A C 1
ATOM 1424 O O . SER A 1 179 ? 8.072 -8.827 3.587 1.00 79.25 179 SER A O 1
ATOM 1426 N N . TYR A 1 180 ? 9.402 -7.254 2.679 1.00 79.56 180 TYR A N 1
ATOM 1427 C CA . TYR A 1 180 ? 8.787 -6.106 3.344 1.00 79.56 180 TYR A CA 1
ATOM 1428 C C . TYR A 1 180 ? 7.513 -5.599 2.657 1.00 79.56 180 TYR A C 1
ATOM 1430 O O . TYR A 1 180 ? 6.821 -4.765 3.234 1.00 79.56 180 TYR A O 1
ATOM 1438 N N . TRP A 1 181 ? 7.146 -6.094 1.466 1.00 86.31 181 TRP A N 1
ATOM 1439 C CA . TRP A 1 181 ? 5.910 -5.677 0.781 1.00 86.31 181 TRP A CA 1
ATOM 1440 C C . TRP A 1 181 ? 4.665 -5.875 1.649 1.00 86.31 181 TRP A C 1
ATOM 1442 O O . TRP A 1 181 ? 3.767 -5.035 1.653 1.00 86.31 181 TRP A O 1
ATOM 1452 N N . ARG A 1 182 ? 4.667 -6.941 2.455 1.00 83.69 182 ARG A N 1
ATOM 1453 C CA . ARG A 1 182 ? 3.609 -7.284 3.412 1.00 83.69 182 ARG A CA 1
ATOM 1454 C C . ARG A 1 182 ? 3.288 -6.182 4.415 1.00 83.69 182 ARG A C 1
ATOM 1456 O O . ARG A 1 182 ? 2.182 -6.180 4.949 1.00 83.69 182 ARG A O 1
ATOM 1463 N N . ASN A 1 183 ? 4.215 -5.260 4.651 1.00 79.75 183 ASN A N 1
ATOM 1464 C CA . ASN A 1 183 ? 4.023 -4.132 5.560 1.00 79.75 183 ASN A CA 1
ATOM 1465 C C . ASN A 1 183 ? 3.128 -3.038 4.951 1.00 79.75 183 ASN A C 1
ATOM 1467 O O . ASN A 1 183 ? 2.705 -2.130 5.658 1.00 79.75 183 ASN A O 1
ATOM 1471 N N . TYR A 1 184 ? 2.832 -3.111 3.648 1.00 84.19 184 TYR A N 1
ATOM 1472 C CA . TYR A 1 184 ? 2.065 -2.094 2.922 1.00 84.19 184 TYR A CA 1
ATOM 1473 C C . TYR A 1 184 ? 0.692 -2.583 2.439 1.00 84.19 184 TYR A C 1
ATOM 1475 O O . TYR A 1 184 ? -0.027 -1.811 1.816 1.00 84.19 184 TYR A O 1
ATOM 1483 N N . PHE A 1 185 ? 0.321 -3.842 2.700 1.00 86.88 185 PHE A N 1
ATOM 1484 C CA . PHE A 1 185 ? -0.900 -4.444 2.145 1.00 86.88 185 PHE A CA 1
ATOM 1485 C C . PHE A 1 185 ? -2.186 -3.937 2.791 1.00 86.88 185 PHE A C 1
ATOM 1487 O O . PHE A 1 185 ? -3.187 -3.761 2.099 1.00 86.88 185 PHE A O 1
ATOM 1494 N N . GLU A 1 186 ? -2.167 -3.680 4.098 1.00 82.56 186 GLU A N 1
ATOM 1495 C CA . GLU A 1 186 ? -3.355 -3.216 4.812 1.00 82.56 186 GLU A CA 1
ATOM 1496 C C . GLU A 1 186 ? -3.921 -1.936 4.203 1.00 82.56 186 GLU A C 1
ATOM 1498 O O . GLU A 1 186 ? -3.185 -1.049 3.783 1.00 82.56 186 GLU A O 1
ATOM 1503 N N . GLN A 1 187 ? -5.247 -1.816 4.180 1.00 82.81 187 GLN A N 1
ATOM 1504 C CA . GLN A 1 187 ? -5.940 -0.614 3.702 1.00 82.81 187 GLN A CA 1
ATOM 1505 C C . GLN A 1 187 ? -5.611 -0.228 2.247 1.00 82.81 187 GLN A C 1
ATOM 1507 O O . GLN A 1 187 ? -5.741 0.937 1.887 1.00 82.81 187 GLN A O 1
ATOM 1512 N N . THR A 1 188 ? -5.151 -1.166 1.414 1.00 87.19 188 THR A N 1
ATOM 1513 C CA . THR A 1 188 ? -4.936 -0.928 -0.021 1.00 87.19 188 THR A CA 1
ATOM 1514 C C . THR A 1 188 ? -6.265 -1.039 -0.767 1.00 87.19 188 THR A C 1
ATOM 1516 O O . THR A 1 188 ? -6.895 -2.095 -0.752 1.00 87.19 188 THR A O 1
ATOM 1519 N N . ASP A 1 189 ? -6.686 0.027 -1.451 1.00 88.94 189 ASP A N 1
ATOM 1520 C CA . ASP A 1 189 ? -7.899 0.021 -2.283 1.00 88.94 189 ASP A CA 1
ATOM 1521 C C . ASP A 1 189 ? -7.616 -0.479 -3.707 1.00 88.94 189 ASP A C 1
ATOM 1523 O O . ASP A 1 189 ? -8.467 -1.107 -4.344 1.00 88.94 189 ASP A O 1
ATOM 1527 N N . GLY A 1 190 ? -6.408 -0.218 -4.213 1.00 90.81 190 GLY A N 1
ATOM 1528 C CA . GLY A 1 190 ? -5.975 -0.635 -5.541 1.00 90.81 190 GLY A CA 1
ATOM 1529 C C . GLY A 1 190 ? -4.517 -1.069 -5.566 1.00 90.81 190 GLY A C 1
ATOM 1530 O O . GLY A 1 190 ? -3.644 -0.404 -5.014 1.00 90.81 190 GLY A O 1
ATOM 1531 N N . LEU A 1 191 ? -4.249 -2.176 -6.243 1.00 92.69 191 LEU A N 1
ATOM 1532 C CA . LEU A 1 191 ? -2.918 -2.702 -6.489 1.00 92.69 191 LEU A CA 1
ATOM 1533 C C . LEU A 1 191 ? -2.566 -2.511 -7.963 1.00 92.69 191 LEU A C 1
ATOM 1535 O O . LEU A 1 191 ? -3.267 -3.009 -8.842 1.00 92.69 191 LEU A O 1
ATOM 1539 N N . VAL A 1 192 ? -1.450 -1.841 -8.235 1.00 92.19 192 VAL A N 1
ATOM 1540 C CA . VAL A 1 192 ? -0.908 -1.687 -9.585 1.00 92.19 192 VAL A CA 1
ATOM 1541 C C . VAL A 1 192 ? 0.350 -2.538 -9.721 1.00 92.19 192 VAL A C 1
ATOM 1543 O O . VAL A 1 192 ? 1.417 -2.219 -9.188 1.00 92.19 192 VAL A O 1
ATOM 1546 N N . TRP A 1 193 ? 0.215 -3.632 -10.460 1.00 90.94 193 TRP A N 1
ATOM 1547 C CA . TRP A 1 193 ? 1.297 -4.543 -10.796 1.00 90.94 193 TRP A CA 1
ATOM 1548 C C . TRP A 1 193 ? 1.961 -4.095 -12.098 1.00 90.94 193 TRP A C 1
ATOM 1550 O O . TRP A 1 193 ? 1.404 -4.269 -13.182 1.00 90.94 193 TRP A O 1
ATOM 1560 N N . VAL A 1 194 ? 3.142 -3.481 -12.010 1.00 90.19 194 VAL A N 1
ATOM 1561 C CA . VAL A 1 194 ? 3.843 -2.957 -13.192 1.00 90.19 194 VAL A CA 1
ATOM 1562 C C . VAL A 1 194 ? 4.867 -3.976 -13.673 1.00 90.19 194 VAL A C 1
ATOM 1564 O O . VAL A 1 194 ? 5.778 -4.333 -12.929 1.00 90.19 194 VAL A O 1
ATOM 1567 N N . VAL A 1 195 ? 4.750 -4.401 -14.927 1.00 90.38 195 VAL A N 1
ATOM 1568 C CA . VAL A 1 195 ? 5.619 -5.387 -15.580 1.00 90.38 195 VAL A CA 1
ATOM 1569 C C . VAL A 1 195 ? 6.493 -4.682 -16.611 1.00 90.38 195 VAL A C 1
ATOM 1571 O O . VAL A 1 195 ? 6.004 -3.882 -17.403 1.00 90.38 195 VAL A O 1
ATOM 1574 N N . ASP A 1 196 ? 7.793 -4.974 -16.611 1.00 91.25 196 ASP A N 1
ATOM 1575 C CA . ASP A 1 196 ? 8.655 -4.634 -17.742 1.00 91.25 196 ASP A CA 1
ATOM 1576 C C . ASP A 1 196 ? 8.375 -5.620 -18.882 1.00 91.25 196 ASP A C 1
ATOM 1578 O O . ASP A 1 196 ? 8.805 -6.771 -18.831 1.00 91.25 196 ASP A O 1
ATOM 1582 N N . SER A 1 197 ? 7.648 -5.177 -19.905 1.00 91.50 197 SER A N 1
ATOM 1583 C CA . SER A 1 197 ? 7.226 -6.054 -21.008 1.00 91.50 197 SER A CA 1
ATOM 1584 C C . SER A 1 197 ? 8.369 -6.399 -21.964 1.00 91.50 197 SER A C 1
ATOM 1586 O O . SER A 1 197 ? 8.204 -7.266 -22.819 1.00 91.50 197 SER A O 1
ATOM 1588 N N . SER A 1 198 ? 9.520 -5.732 -21.835 1.00 90.75 198 SER A N 1
ATOM 1589 C CA . SER A 1 198 ? 10.719 -5.993 -22.636 1.00 90.75 198 SER A CA 1
ATOM 1590 C C . SER A 1 198 ? 11.622 -7.078 -22.036 1.00 90.75 198 SER A C 1
ATOM 1592 O O . SER A 1 198 ? 12.414 -7.685 -22.758 1.00 90.75 198 SER A O 1
ATOM 1594 N N . ASP A 1 199 ? 11.490 -7.381 -20.738 1.00 90.00 199 ASP A N 1
ATOM 1595 C CA . ASP A 1 199 ? 12.333 -8.366 -20.049 1.00 90.00 199 ASP A CA 1
ATOM 1596 C C . ASP A 1 199 ? 11.656 -9.738 -19.923 1.00 90.00 199 ASP A C 1
ATOM 1598 O O . ASP A 1 199 ? 11.219 -10.174 -18.854 1.00 90.00 199 ASP A O 1
ATOM 1602 N N . LEU A 1 200 ? 11.611 -10.454 -21.049 1.00 85.69 200 LEU A N 1
ATOM 1603 C CA . LEU A 1 200 ? 10.963 -11.767 -21.170 1.00 85.69 200 LEU A CA 1
ATOM 1604 C C . LEU A 1 200 ? 11.497 -12.812 -20.180 1.00 85.69 200 LEU A C 1
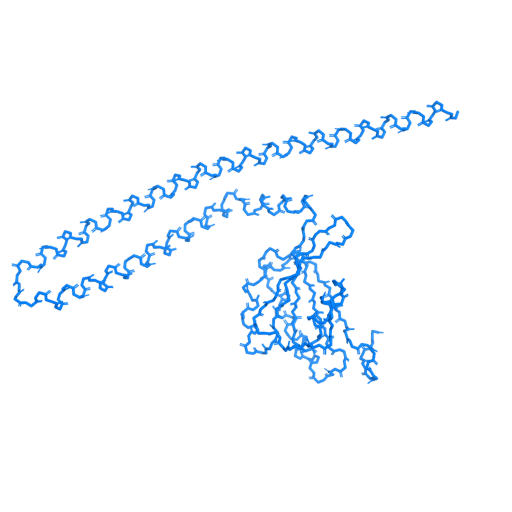ATOM 1606 O O . LEU A 1 200 ? 10.753 -13.683 -19.737 1.00 85.69 200 LEU A O 1
ATOM 1610 N N . ARG A 1 201 ? 12.776 -12.716 -19.796 1.00 88.94 201 ARG A N 1
ATOM 1611 C CA . ARG A 1 201 ? 13.425 -13.673 -18.881 1.00 88.94 201 ARG A CA 1
ATOM 1612 C C . ARG A 1 201 ? 12.851 -13.617 -17.471 1.00 88.94 201 ARG A C 1
ATOM 1614 O O . ARG A 1 201 ? 12.998 -14.571 -16.719 1.00 88.94 201 ARG A O 1
ATOM 1621 N N . ARG A 1 202 ? 12.236 -12.492 -17.105 1.00 85.56 202 ARG A N 1
ATOM 1622 C CA . ARG A 1 202 ? 11.697 -12.249 -15.767 1.00 85.56 202 ARG A CA 1
ATOM 1623 C C . ARG A 1 202 ? 10.198 -12.491 -15.667 1.00 85.56 202 ARG A C 1
ATOM 1625 O O . ARG A 1 202 ? 9.667 -12.387 -14.565 1.00 85.56 202 ARG A O 1
ATOM 1632 N N . LEU A 1 203 ? 9.503 -12.788 -16.767 1.00 86.25 203 LEU A N 1
ATOM 1633 C CA . LEU A 1 203 ? 8.045 -12.933 -16.755 1.00 86.25 203 LEU A CA 1
ATOM 1634 C C . LEU A 1 203 ? 7.578 -14.068 -15.840 1.00 86.25 203 LEU A C 1
ATOM 1636 O O . LEU A 1 203 ? 6.619 -13.874 -15.094 1.00 86.25 203 LEU A O 1
ATOM 1640 N N . ASP A 1 204 ? 8.286 -15.199 -15.830 1.00 88.19 204 ASP A N 1
ATOM 1641 C CA . ASP A 1 204 ? 7.962 -16.323 -14.944 1.00 88.19 204 ASP A CA 1
ATOM 1642 C C . ASP A 1 204 ? 8.112 -15.940 -13.467 1.00 88.19 204 ASP A C 1
ATOM 1644 O O . ASP A 1 204 ? 7.195 -16.165 -12.677 1.00 88.19 204 ASP A O 1
ATOM 1648 N N . ASP A 1 205 ? 9.205 -15.259 -13.106 1.00 88.19 205 ASP A N 1
ATOM 1649 C CA . ASP A 1 205 ? 9.384 -14.717 -11.755 1.00 88.19 205 ASP A CA 1
ATOM 1650 C C . ASP A 1 205 ? 8.262 -13.727 -11.400 1.00 88.19 205 ASP A C 1
ATOM 1652 O O . ASP A 1 205 ? 7.702 -13.780 -10.309 1.00 88.19 205 ASP A O 1
ATOM 1656 N N . CYS A 1 206 ? 7.901 -12.825 -12.320 1.00 88.31 206 CYS A N 1
ATOM 1657 C CA . CYS A 1 206 ? 6.831 -11.849 -12.097 1.00 88.31 206 CYS A CA 1
ATOM 1658 C C . CYS A 1 206 ? 5.479 -12.539 -11.875 1.00 88.31 206 CYS A C 1
ATOM 1660 O O . CYS A 1 206 ? 4.709 -12.121 -11.013 1.00 88.31 206 CYS A O 1
ATOM 1662 N N . LYS A 1 207 ? 5.197 -13.607 -12.626 1.00 89.69 207 LYS A N 1
ATOM 1663 C CA . LYS A 1 207 ? 3.982 -14.410 -12.478 1.00 89.69 207 LYS A CA 1
ATOM 1664 C C . LYS A 1 207 ? 3.939 -15.118 -11.125 1.00 89.69 207 LYS A C 1
ATOM 1666 O O . LYS A 1 207 ? 2.901 -15.087 -10.472 1.00 89.69 207 LYS A O 1
ATOM 1671 N N . MET A 1 208 ? 5.041 -15.736 -10.700 1.00 90.69 208 MET A N 1
ATOM 1672 C CA . MET A 1 208 ? 5.124 -16.421 -9.403 1.00 90.69 208 MET A CA 1
ATOM 1673 C C . MET A 1 208 ? 4.916 -15.462 -8.225 1.00 90.69 208 MET A C 1
ATOM 1675 O O . MET A 1 208 ? 4.217 -15.787 -7.263 1.00 90.69 208 MET A O 1
ATOM 1679 N N . GLU A 1 209 ? 5.490 -14.264 -8.309 1.00 90.31 209 GLU A N 1
ATOM 1680 C CA . GLU A 1 209 ? 5.328 -13.230 -7.283 1.00 90.31 209 GLU A CA 1
ATOM 1681 C C . GLU A 1 209 ? 3.892 -12.700 -7.241 1.00 90.31 209 GLU A C 1
ATOM 1683 O O . GLU A 1 209 ? 3.320 -12.565 -6.161 1.00 90.31 209 GLU A O 1
ATOM 1688 N N . LEU A 1 210 ? 3.272 -12.471 -8.405 1.00 90.94 210 LEU A N 1
ATOM 1689 C CA . LEU A 1 210 ? 1.868 -12.070 -8.474 1.00 90.94 210 LEU A CA 1
ATOM 1690 C C . LEU A 1 210 ? 0.944 -13.152 -7.896 1.00 90.94 210 LEU A C 1
ATOM 1692 O O . LEU A 1 210 ? 0.054 -12.824 -7.120 1.00 90.94 210 LEU A O 1
ATOM 1696 N N . ASP A 1 211 ? 1.170 -14.431 -8.212 1.00 91.94 211 ASP A N 1
ATOM 1697 C CA . ASP A 1 211 ? 0.387 -15.547 -7.656 1.00 91.94 211 ASP A CA 1
ATOM 1698 C C . ASP A 1 211 ? 0.518 -15.643 -6.128 1.00 91.94 211 ASP A C 1
ATOM 1700 O O . ASP A 1 211 ? -0.449 -15.932 -5.424 1.00 91.94 211 ASP A O 1
ATOM 1704 N N . THR A 1 212 ? 1.706 -15.355 -5.594 1.00 90.75 212 THR A N 1
ATOM 1705 C CA . THR A 1 212 ? 1.926 -15.286 -4.143 1.00 90.7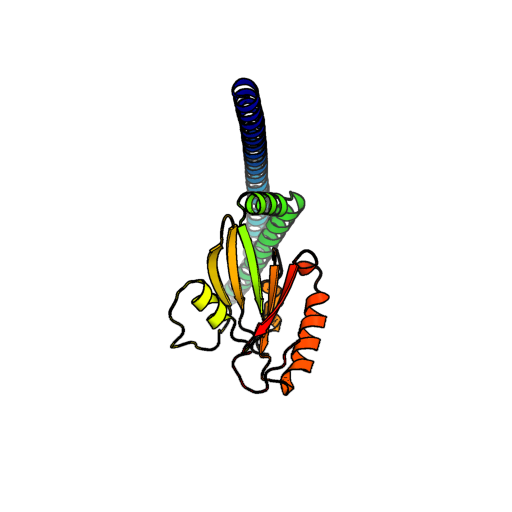5 212 THR A CA 1
ATOM 1706 C C . THR A 1 212 ? 1.159 -14.119 -3.528 1.00 90.75 212 THR A C 1
ATOM 1708 O O . THR A 1 212 ? 0.503 -14.277 -2.502 1.00 90.75 212 THR A O 1
ATOM 1711 N N . LEU A 1 213 ? 1.204 -12.958 -4.177 1.00 90.31 213 LEU A N 1
ATOM 1712 C CA . LEU A 1 213 ? 0.572 -11.736 -3.700 1.00 90.31 213 LEU A CA 1
ATOM 1713 C C . LEU A 1 213 ? -0.964 -11.819 -3.757 1.00 90.31 213 LEU A C 1
ATOM 1715 O O . LEU A 1 213 ? -1.634 -11.366 -2.835 1.00 90.31 213 LEU A O 1
ATOM 1719 N N . LEU A 1 214 ? -1.531 -12.469 -4.777 1.00 88.44 214 LEU A N 1
ATOM 1720 C CA . LEU A 1 214 ? -2.977 -12.694 -4.912 1.00 88.44 214 LEU A CA 1
ATOM 1721 C C . LEU A 1 214 ? -3.576 -13.593 -3.819 1.00 88.44 214 LEU A C 1
ATOM 1723 O O . LEU A 1 214 ? -4.788 -13.580 -3.617 1.00 88.44 214 LEU A O 1
ATOM 1727 N N . LYS A 1 215 ? -2.746 -14.363 -3.106 1.00 92.69 215 LYS A N 1
ATOM 1728 C CA . LYS A 1 215 ? -3.170 -15.202 -1.972 1.00 92.69 215 LYS A CA 1
ATOM 1729 C C . LYS A 1 215 ? -3.200 -14.440 -0.646 1.00 92.69 215 LYS A C 1
ATOM 1731 O O . LYS A 1 215 ? -3.618 -15.000 0.363 1.00 92.69 215 LYS A O 1
ATOM 1736 N N . GLU A 1 216 ? -2.750 -13.187 -0.617 1.00 92.06 216 GLU A N 1
ATOM 1737 C CA . GLU A 1 216 ? -2.727 -12.382 0.603 1.00 92.06 216 GLU A CA 1
ATOM 1738 C C . GLU A 1 216 ? -4.129 -11.837 0.906 1.00 92.06 216 GLU A C 1
ATOM 1740 O O . GLU A 1 216 ? -4.649 -10.959 0.217 1.00 92.06 216 GLU A O 1
ATOM 1745 N N . GLU A 1 217 ? -4.731 -12.325 1.992 1.00 88.69 217 GLU A N 1
ATOM 1746 C CA . GLU A 1 217 ? -6.091 -11.963 2.416 1.00 88.69 217 GLU A CA 1
ATOM 1747 C C . GLU A 1 217 ? -6.270 -10.449 2.621 1.00 88.69 217 GLU A C 1
ATOM 1749 O O . GLU A 1 217 ? -7.315 -9.885 2.289 1.00 88.69 217 GLU A O 1
ATOM 1754 N N . ARG A 1 218 ? -5.212 -9.763 3.071 1.00 87.81 218 ARG A N 1
ATOM 1755 C CA . ARG A 1 218 ? -5.179 -8.302 3.264 1.00 87.81 218 ARG A CA 1
ATOM 1756 C C . ARG A 1 218 ? -5.388 -7.509 1.968 1.00 87.81 218 ARG A C 1
ATOM 1758 O O . ARG A 1 218 ? -5.759 -6.342 2.036 1.00 87.81 218 ARG A O 1
ATOM 1765 N N . LEU A 1 219 ? -5.191 -8.135 0.805 1.00 89.00 219 LEU A N 1
ATOM 1766 C CA . LEU A 1 219 ? -5.421 -7.550 -0.520 1.00 89.00 219 LEU A CA 1
ATOM 1767 C C . LEU A 1 219 ? -6.704 -8.058 -1.192 1.00 89.00 219 LEU A C 1
ATOM 1769 O O . LEU A 1 219 ? -7.017 -7.626 -2.298 1.00 89.00 219 LEU A O 1
ATOM 1773 N N . SER A 1 220 ? -7.485 -8.922 -0.535 1.00 86.25 220 SER A N 1
ATOM 1774 C CA . SER A 1 220 ? -8.691 -9.554 -1.106 1.00 86.25 220 SER A CA 1
ATOM 1775 C C . SER A 1 220 ? -9.746 -8.571 -1.627 1.00 86.25 220 SER A C 1
ATOM 1777 O O . SER A 1 220 ? -10.541 -8.915 -2.499 1.00 86.25 220 SER A O 1
ATOM 1779 N N . ARG A 1 221 ? -9.767 -7.343 -1.095 1.00 83.00 221 ARG A N 1
ATOM 1780 C CA . ARG A 1 221 ? -10.709 -6.281 -1.481 1.00 83.00 221 ARG A CA 1
ATOM 1781 C C . ARG A 1 221 ? -10.107 -5.250 -2.437 1.00 83.00 221 ARG A C 1
ATOM 1783 O O . ARG A 1 221 ? -10.836 -4.363 -2.880 1.00 83.00 221 ARG A O 1
ATOM 1790 N N . ALA A 1 222 ? -8.810 -5.338 -2.727 1.00 89.44 222 ALA A N 1
ATOM 1791 C CA . ALA A 1 222 ? -8.126 -4.407 -3.610 1.00 89.44 222 ALA A CA 1
ATOM 1792 C C . ALA A 1 222 ? -8.434 -4.737 -5.076 1.00 89.44 222 ALA A C 1
ATOM 1794 O O . ALA A 1 222 ? -8.429 -5.897 -5.486 1.00 89.44 222 ALA A O 1
ATOM 1795 N N . SER A 1 223 ? -8.663 -3.709 -5.892 1.00 89.25 223 SER A N 1
ATOM 1796 C CA . SER A 1 223 ? -8.737 -3.899 -7.346 1.00 89.25 223 SER A CA 1
ATOM 1797 C C . SER A 1 223 ? -7.333 -4.073 -7.922 1.00 89.25 223 SER A C 1
ATOM 1799 O O . SER A 1 223 ? -6.443 -3.287 -7.605 1.00 89.25 223 SER A O 1
ATOM 1801 N N . LEU A 1 224 ? -7.125 -5.069 -8.785 1.00 87.94 224 LEU A N 1
ATOM 1802 C CA . LEU A 1 224 ? -5.848 -5.286 -9.468 1.00 87.94 224 LEU A CA 1
ATOM 1803 C C . LEU A 1 224 ? -5.842 -4.609 -10.845 1.00 87.94 224 LEU A C 1
ATOM 1805 O O . LEU A 1 224 ? -6.690 -4.890 -11.689 1.00 87.94 224 LEU A O 1
ATOM 1809 N N . LEU A 1 225 ? -4.823 -3.790 -11.091 1.00 87.06 225 LEU A N 1
ATOM 1810 C CA . LEU A 1 225 ? -4.447 -3.284 -12.407 1.00 87.06 225 LEU A CA 1
ATOM 1811 C C . LEU A 1 225 ? -3.067 -3.831 -12.776 1.00 87.06 225 LEU A C 1
ATOM 1813 O O . LEU A 1 225 ? -2.103 -3.627 -12.043 1.00 87.06 225 LEU A O 1
ATOM 1817 N N . ILE A 1 226 ? -2.950 -4.481 -13.932 1.00 88.69 226 ILE A N 1
ATOM 1818 C CA . ILE A 1 226 ? -1.659 -4.910 -14.480 1.00 88.69 226 ILE A CA 1
ATOM 1819 C C . ILE A 1 226 ? -1.242 -3.919 -15.566 1.00 88.69 226 ILE A C 1
ATOM 1821 O O . ILE A 1 226 ? -1.957 -3.735 -16.549 1.00 88.69 226 ILE A O 1
ATOM 1825 N N . LEU A 1 227 ? -0.078 -3.293 -15.399 1.00 87.12 227 LEU A N 1
ATOM 1826 C CA . LEU A 1 227 ? 0.513 -2.399 -16.390 1.00 87.12 227 LEU A CA 1
ATOM 1827 C C . LEU A 1 227 ? 1.666 -3.098 -17.105 1.00 87.12 227 LEU A C 1
ATOM 1829 O O . LEU A 1 227 ? 2.745 -3.268 -16.540 1.00 87.12 227 LEU A O 1
ATOM 1833 N N . ALA A 1 228 ? 1.446 -3.456 -18.366 1.00 90.25 228 ALA A N 1
ATOM 1834 C CA . ALA A 1 228 ? 2.487 -3.927 -19.272 1.00 90.25 228 ALA A CA 1
ATOM 1835 C C . ALA A 1 228 ? 3.311 -2.727 -19.776 1.00 90.25 228 ALA A C 1
ATOM 1837 O O . ALA A 1 228 ? 3.012 -2.142 -20.815 1.00 90.25 228 ALA A O 1
ATOM 1838 N N . ASN A 1 229 ? 4.326 -2.316 -19.015 1.00 90.12 229 ASN A N 1
ATOM 1839 C CA . ASN A 1 229 ? 5.119 -1.117 -19.284 1.00 90.12 229 ASN A CA 1
ATOM 1840 C C . ASN A 1 229 ? 6.263 -1.369 -20.289 1.00 90.12 229 ASN A C 1
ATOM 1842 O O . ASN A 1 229 ? 6.594 -2.518 -20.585 1.00 90.12 229 ASN A O 1
ATOM 1846 N N . LYS A 1 230 ? 6.887 -0.281 -20.768 1.00 91.38 230 LYS A N 1
ATOM 1847 C CA . LYS A 1 230 ? 7.996 -0.245 -21.745 1.00 91.38 230 LYS A CA 1
ATOM 1848 C C . LYS A 1 230 ? 7.639 -0.734 -23.153 1.00 91.38 230 LYS A C 1
ATOM 1850 O O . LYS A 1 230 ? 8.451 -1.343 -23.843 1.00 91.38 230 LYS A O 1
ATOM 1855 N N . GLN A 1 231 ? 6.410 -0.455 -23.580 1.00 91.44 231 GLN A N 1
ATOM 1856 C CA . GLN A 1 231 ? 5.900 -0.792 -24.917 1.00 91.44 231 GLN A CA 1
ATOM 1857 C C . GLN A 1 231 ? 6.602 -0.027 -26.053 1.00 91.44 231 GLN A C 1
ATOM 1859 O O . GLN A 1 231 ? 6.484 -0.391 -27.218 1.00 91.44 231 GLN A O 1
ATOM 1864 N N . ASP A 1 232 ? 7.344 1.029 -25.724 1.00 90.88 232 ASP A N 1
ATOM 1865 C CA . ASP A 1 232 ? 8.213 1.762 -26.645 1.00 90.88 232 ASP A CA 1
ATOM 1866 C C . ASP A 1 232 ? 9.456 0.959 -27.073 1.00 90.88 232 ASP A C 1
ATOM 1868 O O . ASP A 1 232 ? 10.044 1.235 -28.121 1.00 90.88 232 ASP A O 1
ATOM 1872 N N . ILE A 1 233 ? 9.851 -0.059 -26.301 1.00 91.81 233 ILE A N 1
ATOM 1873 C CA . ILE A 1 233 ? 11.019 -0.889 -26.599 1.00 91.81 233 ILE A CA 1
ATOM 1874 C C . ILE A 1 233 ? 10.655 -1.952 -27.640 1.00 91.81 233 ILE A C 1
ATOM 1876 O O . ILE A 1 233 ? 9.723 -2.740 -27.476 1.00 91.81 233 ILE A O 1
ATOM 1880 N N . LYS A 1 234 ? 11.452 -2.039 -28.711 1.00 91.38 234 LYS A N 1
ATOM 1881 C CA . LYS A 1 234 ? 11.285 -3.076 -29.736 1.00 91.38 234 LYS A CA 1
ATOM 1882 C C . LYS A 1 234 ? 11.415 -4.473 -29.119 1.00 91.38 234 LYS A C 1
ATOM 1884 O O . LYS A 1 234 ? 12.438 -4.793 -28.521 1.00 91.38 234 LYS A O 1
ATOM 1889 N N . GLY A 1 235 ? 10.411 -5.318 -29.348 1.00 85.81 235 GLY A N 1
ATOM 1890 C CA . GLY A 1 235 ? 10.357 -6.673 -28.792 1.00 85.81 235 GLY A CA 1
ATOM 1891 C C . GLY A 1 235 ? 9.671 -6.761 -27.428 1.00 85.81 235 GLY A C 1
ATOM 1892 O O . GLY A 1 235 ? 9.627 -7.852 -26.865 1.00 85.81 235 GLY A O 1
ATOM 1893 N N . ALA A 1 236 ? 9.119 -5.654 -26.916 1.00 89.50 236 ALA A N 1
ATOM 1894 C CA . ALA A 1 236 ? 8.191 -5.692 -25.796 1.00 89.50 236 ALA A CA 1
ATOM 1895 C C . ALA A 1 236 ? 6.963 -6.548 -26.134 1.00 89.50 236 ALA A C 1
ATOM 1897 O O . ALA A 1 236 ? 6.437 -6.497 -27.248 1.00 89.50 236 ALA A O 1
ATOM 1898 N N . TYR A 1 237 ? 6.521 -7.349 -25.168 1.00 82.19 237 TYR A N 1
ATOM 1899 C CA . TYR A 1 237 ? 5.343 -8.189 -25.319 1.00 82.19 237 TYR A CA 1
ATOM 1900 C C . TYR A 1 237 ? 4.078 -7.324 -25.289 1.00 82.19 237 TYR A C 1
ATOM 1902 O O . TYR A 1 237 ? 3.851 -6.567 -24.341 1.00 82.19 237 TYR A O 1
ATOM 1910 N N . THR A 1 238 ? 3.255 -7.451 -26.323 1.00 73.75 238 THR A N 1
ATOM 1911 C CA . THR A 1 238 ? 1.919 -6.856 -26.404 1.00 73.75 238 THR A CA 1
ATOM 1912 C C . THR A 1 238 ? 0.874 -7.940 -26.152 1.00 73.75 238 THR A C 1
ATOM 1914 O O . THR A 1 238 ? 1.125 -9.113 -26.429 1.00 73.75 238 THR A O 1
ATOM 1917 N N . SER A 1 239 ? -0.287 -7.553 -25.622 1.00 57.53 239 SER A N 1
ATOM 1918 C CA . SER A 1 239 ? -1.473 -8.417 -25.514 1.00 57.53 239 SER A CA 1
ATOM 1919 C C . SER A 1 239 ? -1.996 -8.865 -26.872 1.00 57.53 239 SER A C 1
ATOM 1921 O O . SER A 1 239 ? -2.012 -7.993 -27.772 1.00 57.53 239 SER A O 1
#

Organism: Gossypium darwinii (NCBI:txid34276)

Solvent-accessible surface area (backbone atoms only — not comparable to full-atom values): 13337 Å² total; per-residue (Å²): 111,68,69,59,50,54,48,52,52,52,54,51,50,51,52,50,52,50,51,52,53,52,49,52,54,51,50,53,52,48,52,53,52,49,50,56,46,51,58,49,48,56,51,53,51,52,52,54,53,52,54,50,54,53,51,52,58,52,51,53,51,52,54,58,65,65,58,79,75,61,98,60,62,66,65,52,51,50,55,50,48,59,49,49,57,50,50,53,54,51,50,54,50,52,50,53,51,52,54,53,51,48,39,56,77,67,39,47,62,57,48,53,49,50,49,35,54,71,67,31,43,40,35,33,40,34,44,52,50,93,22,50,61,68,54,50,55,32,53,76,70,74,44,84,67,90,80,79,76,88,60,80,63,66,47,80,48,79,44,79,54,92,82,31,39,36,40,35,36,45,36,30,29,50,80,93,50,45,82,57,52,72,81,62,34,66,83,32,49,28,36,38,44,37,36,43,26,56,49,71,90,47,48,64,60,53,50,54,53,48,58,56,54,73,68,37,72,63,43,70,82,29,47,81,42,79,40,73,28,56,71,87,44,89,81,28,65,74,136

Mean predicted aligned error: 17.33 Å

InterPro domains:
  IPR005225 Small GTP-binding domain [TIGR00231] (120-235)
  IPR006689 Small GTPase superfamily, ARF/SAR type [PF00025] (109-237)
  IPR006689 Small GTPase superfamily, ARF/SAR type [PR00328] (122-145)
  IPR006689 Small GTPase superfamily, ARF/SAR type [PR00328] (150-174)
  IPR006689 Small GTPase superfamily, ARF/SAR type [PR00328] (177-202)
  IPR006689 Small GTPase superfamily, ARF/SAR type [PR00328] (222-239)
  IPR027417 P-loop containing nucleoside triphosphate hydrolase [G3DSA:3.40.50.300] (100-239)
  IPR027417 P-loop containing nucleoside triphosphate hydrolase [SSF52540] (118-236)
  IPR044612 ADP-ribosylation factor-like protein 2/3 [PTHR45697] (106-238)

Nearest PDB structures (foldseek):
  3dof-assembly1_A  TM=9.300E-01  e=4.850E-17  Homo sapiens
  3bh6-assembly1_A  TM=9.831E-01  e=3.404E-14  Mus musculus
  3bh7-assembly1_A  TM=9.828E-01  e=3.404E-14  Mus musculus
  1o3y-assembly1_A  TM=9.571E-01  e=4.637E-14  Mus musculus
  4zi3-assembly1_B  TM=9.277E-01  e=2.208E-14  Mus musculus

pLDDT: mean 72.07, std 15.37, range [35.59, 92.69]